Protein AF-A0A9D8EI63-F1 (afdb_monomer_lite)

Sequence (275 aa):
MKHIKKHLNKPLNRYFFNKKRYKIYILPAALVFILLFVYGCMEPSVINSVDNGSGSLNSGSTEGTSVSEIQSSDISFADMESGKDLRSGEGAASEETYGQETGSDASSGTNKGENNTNNAEASDSEGQQIEVVPMAPQIQLQVILGPEYAQDNQVCFYRVAAHVAGEPFPQIKFNRDDSNGAWGPNIAQVNLSEDQSFTLICEASNTQGIANSSLTVSWVENANPDQENQAEADARAQQEIFVDYGNPAGFFIDVNLTEQKVTVSYNDTVLKSIT

pLDDT: mean 71.93, std 23.08, range [31.91, 98.75]

Radius of gyration: 35.65 Å; chains: 1; bounding box: 79×90×99 Å

Structure (mmCIF, N/CA/C/O backbone):
data_AF-A0A9D8EI63-F1
#
_entry.id   AF-A0A9D8EI63-F1
#
loop_
_atom_site.group_PDB
_atom_site.id
_atom_site.type_symbol
_atom_site.label_atom_id
_atom_site.label_alt_id
_atom_site.label_comp_id
_atom_site.label_asym_id
_atom_site.label_entity_id
_atom_site.label_seq_id
_atom_site.pdbx_PDB_ins_code
_atom_site.Cartn_x
_atom_site.Cartn_y
_atom_site.Cartn_z
_atom_site.occupancy
_atom_site.B_iso_or_equiv
_atom_site.auth_seq_id
_atom_site.auth_comp_id
_atom_site.auth_asym_id
_atom_site.auth_atom_id
_atom_site.pdbx_PDB_model_num
ATOM 1 N N . MET A 1 1 ? 22.386 -33.449 -45.996 1.00 44.28 1 MET A N 1
ATOM 2 C CA . MET A 1 1 ? 22.887 -32.100 -46.339 1.00 44.28 1 MET A CA 1
ATOM 3 C C . MET A 1 1 ? 21.740 -31.111 -46.215 1.00 44.28 1 MET A C 1
ATOM 5 O O . MET A 1 1 ? 20.705 -31.313 -46.831 1.00 44.28 1 MET A O 1
ATOM 9 N N . LYS A 1 2 ? 21.901 -30.122 -45.331 1.00 51.28 2 LYS A N 1
ATOM 10 C CA . LYS A 1 2 ? 20.929 -29.066 -45.017 1.00 51.28 2 LYS A CA 1
ATOM 11 C C . LYS A 1 2 ? 20.953 -28.000 -46.116 1.00 51.28 2 LYS A C 1
ATOM 13 O O . LYS A 1 2 ? 22.027 -27.497 -46.418 1.00 51.28 2 LYS A O 1
ATOM 18 N N . HIS A 1 3 ? 19.793 -27.583 -46.614 1.00 49.41 3 HIS A N 1
ATOM 19 C CA . HIS A 1 3 ? 19.651 -26.287 -47.282 1.00 49.41 3 HIS A CA 1
ATOM 20 C C . HIS A 1 3 ? 18.398 -25.578 -46.768 1.00 49.41 3 HIS A C 1
ATOM 22 O O . HIS A 1 3 ? 17.295 -25.771 -47.263 1.00 49.41 3 HIS A O 1
ATOM 28 N N . ILE A 1 4 ? 18.600 -24.752 -45.741 1.00 55.34 4 ILE A N 1
ATOM 29 C CA . ILE A 1 4 ? 17.624 -23.778 -45.253 1.00 55.34 4 ILE A CA 1
ATOM 30 C C . ILE A 1 4 ? 17.861 -22.499 -46.060 1.00 55.34 4 ILE A C 1
ATOM 32 O O . ILE A 1 4 ? 18.879 -21.828 -45.878 1.00 55.34 4 ILE A O 1
ATOM 36 N N . LYS A 1 5 ? 16.946 -22.172 -46.979 1.00 57.19 5 LYS A N 1
ATOM 37 C CA . LYS A 1 5 ? 16.916 -20.867 -47.650 1.00 57.19 5 LYS A CA 1
ATOM 38 C C . LYS A 1 5 ? 16.249 -19.852 -46.722 1.00 57.19 5 LYS A C 1
ATOM 40 O O . LYS A 1 5 ? 15.043 -19.894 -46.512 1.00 57.19 5 LYS A O 1
ATOM 45 N N . LYS A 1 6 ? 17.056 -18.935 -46.189 1.00 63.44 6 LYS A N 1
ATOM 46 C CA . LYS A 1 6 ? 16.609 -17.670 -45.595 1.00 63.44 6 LYS A CA 1
ATOM 47 C C . LYS A 1 6 ? 16.265 -16.696 -46.730 1.00 63.44 6 LYS A C 1
ATOM 49 O O . LYS A 1 6 ? 17.142 -16.369 -47.522 1.00 63.44 6 LYS A O 1
ATOM 54 N N . HIS A 1 7 ? 15.029 -16.208 -46.783 1.00 52.06 7 HIS A N 1
ATOM 55 C CA . HIS A 1 7 ? 14.655 -14.986 -47.508 1.00 52.06 7 HIS A CA 1
ATOM 56 C C . HIS A 1 7 ? 13.872 -14.112 -46.523 1.00 52.06 7 HIS A C 1
ATOM 58 O O . HIS A 1 7 ? 12.801 -14.495 -46.075 1.00 52.06 7 HIS A O 1
ATOM 64 N N . LEU A 1 8 ? 14.559 -13.166 -45.884 1.00 49.34 8 LEU A N 1
ATOM 65 C CA . LEU A 1 8 ? 14.673 -11.743 -46.237 1.00 49.34 8 LEU A CA 1
ATOM 66 C C . LEU A 1 8 ? 13.407 -10.931 -45.920 1.00 49.34 8 LEU A C 1
ATOM 68 O O . LEU A 1 8 ? 12.413 -10.958 -46.640 1.00 49.34 8 LEU A O 1
ATOM 72 N N . ASN A 1 9 ? 13.546 -10.180 -44.824 1.00 40.19 9 ASN A N 1
ATOM 73 C CA . ASN A 1 9 ? 12.706 -9.103 -44.320 1.00 40.19 9 ASN A CA 1
ATOM 74 C C . ASN A 1 9 ? 12.176 -8.177 -45.422 1.00 40.19 9 ASN A C 1
ATOM 76 O O . ASN A 1 9 ? 12.952 -7.601 -46.187 1.00 40.19 9 ASN A O 1
ATOM 80 N N . LYS A 1 10 ? 10.861 -7.947 -45.416 1.00 47.78 10 LYS A N 1
ATOM 81 C CA . LYS A 1 10 ? 10.267 -6.733 -45.988 1.00 47.78 10 LYS A CA 1
ATOM 82 C C . LYS A 1 10 ? 10.284 -5.626 -44.921 1.00 47.78 10 LYS A C 1
ATOM 84 O O . LYS A 1 10 ? 10.067 -5.932 -43.749 1.00 47.78 10 LYS A O 1
ATOM 89 N N . PRO A 1 11 ? 10.548 -4.361 -45.290 1.00 45.94 11 PRO A N 1
ATOM 90 C CA . PRO A 1 11 ? 10.587 -3.255 -44.341 1.00 45.94 11 PRO A CA 1
ATOM 91 C C . PRO A 1 11 ? 9.185 -2.952 -43.798 1.00 45.94 11 PRO A C 1
ATOM 93 O O . PRO A 1 11 ? 8.226 -2.820 -44.558 1.00 45.94 11 PRO A O 1
ATOM 96 N N . LEU A 1 12 ? 9.094 -2.831 -42.473 1.00 41.25 12 LEU A N 1
ATOM 97 C CA . LEU A 1 12 ? 7.925 -2.330 -41.759 1.00 41.25 12 LEU A CA 1
ATOM 98 C C . LEU A 1 12 ? 7.580 -0.925 -42.259 1.00 41.25 12 LEU A C 1
ATOM 100 O O . LEU A 1 12 ? 8.388 0.004 -42.194 1.00 41.25 12 LEU A O 1
ATOM 104 N N . ASN A 1 13 ? 6.355 -0.797 -42.761 1.00 36.94 13 ASN A N 1
ATOM 105 C CA . ASN A 1 13 ? 5.737 0.474 -43.087 1.00 36.94 13 ASN A CA 1
ATOM 106 C C . ASN A 1 13 ? 5.655 1.319 -41.808 1.00 36.94 13 ASN A C 1
ATOM 108 O O . ASN A 1 13 ? 5.058 0.905 -40.814 1.00 36.94 13 ASN A O 1
ATOM 112 N N . ARG A 1 14 ? 6.272 2.503 -41.844 1.00 47.72 14 ARG A N 1
ATOM 113 C CA . ARG A 1 14 ? 6.170 3.523 -40.798 1.00 47.72 14 ARG A CA 1
ATOM 114 C C . ARG A 1 14 ? 4.717 3.980 -40.697 1.00 47.72 14 ARG A C 1
ATOM 116 O O . ARG A 1 14 ? 4.269 4.775 -41.521 1.00 47.72 14 ARG A O 1
ATOM 123 N N . TYR A 1 15 ? 4.006 3.545 -39.664 1.00 40.94 15 TYR A N 1
ATOM 124 C CA . TYR A 1 15 ? 2.809 4.252 -39.230 1.00 40.94 15 TYR A CA 1
ATOM 125 C C . TYR A 1 15 ? 3.236 5.424 -38.349 1.00 40.94 15 TYR A C 1
ATOM 127 O O . TYR A 1 15 ? 3.703 5.267 -37.225 1.00 40.94 15 TYR A O 1
ATOM 135 N N . PHE A 1 16 ? 3.119 6.619 -38.922 1.00 39.72 16 PHE A N 1
ATOM 136 C CA . PHE A 1 16 ? 3.169 7.883 -38.206 1.00 39.72 16 PHE A CA 1
ATOM 137 C C . PHE A 1 16 ? 2.099 7.874 -37.108 1.00 39.72 16 PHE A C 1
ATOM 139 O O . PHE A 1 16 ? 0.906 7.935 -37.405 1.00 39.72 16 PHE A O 1
ATOM 146 N N . PHE A 1 17 ? 2.517 7.848 -35.841 1.00 42.81 17 PHE A N 1
ATOM 147 C CA . PHE A 1 17 ? 1.640 8.214 -34.735 1.00 42.81 17 PHE A CA 1
ATOM 148 C C . PHE A 1 17 ? 1.207 9.666 -34.934 1.00 42.81 17 PHE A C 1
ATOM 150 O O . PHE A 1 17 ? 1.995 10.608 -34.809 1.00 42.81 17 PHE A O 1
ATOM 157 N N . ASN A 1 18 ? -0.063 9.845 -35.282 1.00 39.28 18 ASN A N 1
ATOM 158 C CA . ASN A 1 18 ? -0.673 11.149 -35.453 1.00 39.28 18 ASN A CA 1
ATOM 159 C C . ASN A 1 18 ? -0.907 11.758 -34.061 1.00 39.28 18 ASN A C 1
ATOM 161 O O . ASN A 1 18 ? -1.980 11.665 -33.474 1.00 39.28 18 ASN A O 1
ATOM 165 N N . LYS A 1 19 ? 0.150 12.362 -33.506 1.00 48.19 19 LYS A N 1
ATOM 166 C CA . LYS A 1 19 ? 0.178 13.068 -32.217 1.00 48.19 19 LYS A CA 1
ATOM 167 C C . LYS A 1 19 ? -0.485 14.448 -32.339 1.00 48.19 19 LYS A C 1
ATOM 169 O O . LYS A 1 19 ? 0.143 15.483 -32.132 1.00 48.19 19 LYS A O 1
ATOM 174 N N . LYS A 1 20 ? -1.755 14.475 -32.738 1.00 51.00 20 LYS A N 1
ATOM 175 C CA . LYS A 1 20 ? -2.647 15.646 -32.737 1.00 51.00 20 LYS A CA 1
ATOM 176 C C . LYS A 1 20 ? -4.030 15.050 -32.442 1.00 51.00 20 LYS A C 1
ATOM 178 O O . LYS A 1 20 ? -4.533 14.321 -33.280 1.00 51.00 20 LYS A O 1
ATOM 183 N N . ARG A 1 21 ? -4.662 15.220 -31.275 1.00 56.00 21 ARG A N 1
ATOM 184 C CA . ARG A 1 21 ? -5.354 16.453 -30.851 1.00 56.00 21 ARG A CA 1
ATOM 185 C C . ARG A 1 21 ? -5.822 16.391 -29.370 1.00 56.00 21 ARG A C 1
ATOM 187 O O . ARG A 1 21 ? -7.015 16.444 -29.110 1.00 56.00 21 ARG A O 1
ATOM 194 N N . TYR A 1 22 ? -4.922 16.351 -28.385 1.00 53.34 22 TYR A N 1
ATOM 195 C CA . TYR A 1 22 ? -5.313 16.459 -26.954 1.00 53.34 22 TYR A CA 1
ATOM 196 C C . TYR A 1 22 ? -5.187 17.884 -26.376 1.00 53.34 22 TYR A C 1
ATOM 198 O O . TYR A 1 22 ? -5.218 18.077 -25.168 1.00 53.34 22 TYR A O 1
ATOM 206 N N . LYS A 1 23 ? -5.004 18.911 -27.219 1.00 50.53 23 LYS A N 1
ATOM 207 C CA . LYS A 1 23 ? -4.624 20.271 -26.780 1.00 50.53 23 LYS A CA 1
ATOM 208 C C . LYS A 1 23 ? -5.773 21.285 -26.634 1.00 50.53 23 LYS A C 1
ATOM 210 O O . LYS A 1 23 ? -5.495 22.475 -26.664 1.00 50.53 23 LYS A O 1
ATOM 215 N N . ILE A 1 24 ? -7.038 20.876 -26.495 1.00 56.47 24 ILE A N 1
ATOM 216 C CA . ILE A 1 24 ? -8.156 21.853 -26.434 1.00 56.47 24 ILE A CA 1
ATOM 217 C C . ILE A 1 24 ? -9.013 21.793 -25.154 1.00 56.47 24 ILE A C 1
ATOM 219 O O . ILE A 1 24 ? -9.680 22.773 -24.852 1.00 56.47 24 ILE A O 1
ATOM 223 N N . TYR A 1 25 ? -8.922 20.752 -24.318 1.00 54.03 25 TYR A N 1
ATOM 224 C CA . TYR A 1 25 ? -9.779 20.648 -23.118 1.00 54.03 25 TYR A CA 1
ATOM 225 C C . TYR A 1 25 ? -9.081 20.885 -21.767 1.00 54.03 25 TYR A C 1
ATOM 227 O O . TYR A 1 25 ? -9.756 20.954 -20.747 1.00 54.03 25 TYR A O 1
ATOM 235 N N . ILE A 1 26 ? -7.757 21.078 -21.734 1.00 56.09 26 ILE A N 1
ATOM 236 C CA . ILE A 1 26 ? -7.013 21.274 -20.469 1.00 56.09 26 ILE A CA 1
ATOM 237 C C . ILE A 1 26 ? -7.058 22.737 -19.985 1.00 56.09 26 ILE A C 1
ATOM 239 O O . ILE A 1 26 ? -7.033 22.997 -18.785 1.00 56.09 26 ILE A O 1
ATOM 243 N N . LEU A 1 27 ? -7.192 23.704 -20.898 1.00 55.69 27 LEU A N 1
ATOM 244 C CA . LEU A 1 27 ? -7.207 25.131 -20.556 1.00 55.69 27 LEU A CA 1
ATOM 245 C C . LEU A 1 27 ? -8.445 25.598 -19.756 1.00 55.69 27 LEU A C 1
ATOM 247 O O . LEU A 1 27 ? -8.249 26.362 -18.813 1.00 55.69 27 LEU A O 1
ATOM 251 N N . PRO A 1 28 ? -9.692 25.153 -20.033 1.00 62.16 28 PRO A N 1
ATOM 252 C CA . PRO A 1 28 ? -10.834 25.570 -19.215 1.00 62.16 28 PRO A CA 1
ATOM 253 C C . PRO A 1 28 ? -10.853 24.907 -17.827 1.00 62.16 28 PRO A C 1
ATOM 255 O O . PRO A 1 28 ? -11.278 25.540 -16.867 1.00 62.16 28 PRO A O 1
ATOM 258 N N . ALA A 1 29 ? -10.348 23.674 -17.685 1.00 62.50 29 ALA A N 1
ATOM 259 C CA . ALA A 1 29 ? -10.336 22.966 -16.400 1.00 62.50 29 ALA A CA 1
ATOM 260 C C . ALA A 1 29 ? -9.341 23.579 -15.397 1.00 62.50 29 ALA A C 1
ATOM 262 O O . ALA A 1 29 ? -9.665 23.736 -14.221 1.00 62.50 29 ALA A O 1
ATOM 263 N N . ALA A 1 30 ? -8.162 24.002 -15.867 1.00 71.44 30 ALA A N 1
ATOM 264 C CA . ALA A 1 30 ? -7.184 24.689 -15.023 1.00 71.44 30 ALA A CA 1
ATOM 265 C C . ALA A 1 30 ? -7.686 26.066 -14.542 1.00 71.44 30 ALA A C 1
ATOM 267 O O . ALA A 1 30 ? -7.403 26.468 -13.416 1.00 71.44 30 ALA A O 1
ATOM 268 N N . LEU A 1 31 ? -8.479 26.771 -15.358 1.00 72.19 31 LEU A N 1
ATOM 269 C CA . LEU A 1 31 ? -8.996 28.103 -15.021 1.00 72.19 31 LEU A CA 1
ATOM 270 C C . LEU A 1 31 ? -10.103 28.046 -13.950 1.00 72.19 31 LEU A C 1
ATOM 272 O O . LEU A 1 31 ? -10.154 28.909 -13.076 1.00 72.19 31 LEU A O 1
ATOM 276 N N . VAL A 1 32 ? -10.926 26.989 -13.946 1.00 74.56 32 VAL A N 1
ATOM 277 C CA . VAL A 1 32 ? -11.915 26.736 -12.878 1.00 74.56 32 VAL A CA 1
ATOM 278 C C . VAL A 1 32 ? -11.232 26.390 -11.549 1.00 74.56 32 VAL A C 1
ATOM 280 O O . VAL A 1 32 ? -11.664 26.860 -10.498 1.00 74.56 32 VAL A O 1
ATOM 283 N N . PHE A 1 33 ? -10.132 25.629 -11.583 1.00 72.19 33 PHE A N 1
ATOM 284 C CA . PHE A 1 33 ? -9.391 25.259 -10.371 1.00 72.19 33 PHE A CA 1
ATOM 285 C C . PHE A 1 33 ? -8.701 26.465 -9.708 1.00 72.19 33 PHE A C 1
ATOM 287 O O . PHE A 1 33 ? -8.699 26.580 -8.484 1.00 72.19 33 PHE A O 1
ATOM 294 N N . ILE A 1 34 ? -8.181 27.404 -10.508 1.00 75.88 34 ILE A N 1
ATOM 295 C CA . ILE A 1 34 ? -7.582 28.650 -10.002 1.00 75.88 34 ILE A CA 1
ATOM 296 C C . ILE A 1 34 ? -8.652 29.562 -9.381 1.00 75.88 34 ILE A C 1
ATOM 298 O O . ILE A 1 34 ? -8.417 30.137 -8.320 1.00 75.88 34 ILE A O 1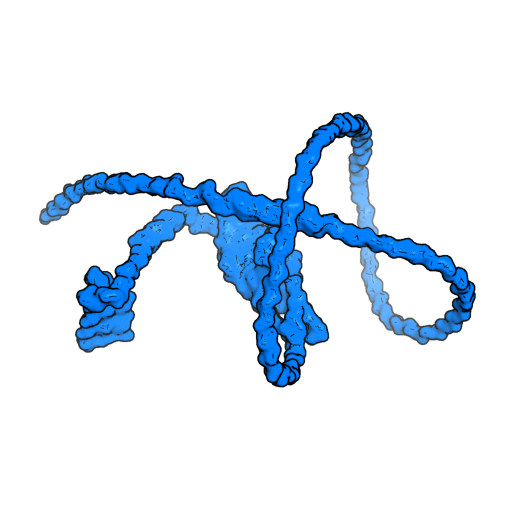
ATOM 302 N N . LEU A 1 35 ? -9.846 29.658 -9.978 1.00 72.12 35 LEU A N 1
ATOM 303 C CA . LEU A 1 35 ? -10.941 30.451 -9.403 1.00 72.12 35 LEU A CA 1
ATOM 304 C C . LEU A 1 35 ? -11.418 29.893 -8.052 1.00 72.12 35 LEU A C 1
ATOM 306 O O . LEU A 1 35 ? -11.677 30.673 -7.139 1.00 72.12 35 LEU A O 1
ATOM 310 N N . LEU A 1 36 ? -11.467 28.569 -7.875 1.00 67.62 36 LEU A N 1
ATOM 311 C CA . LEU A 1 36 ? -11.833 27.966 -6.585 1.00 67.62 36 LEU A CA 1
ATOM 312 C C . LEU A 1 36 ? -10.803 28.247 -5.479 1.00 67.62 36 LEU A C 1
ATOM 314 O O . LEU A 1 36 ? -11.192 28.484 -4.337 1.00 67.62 36 LEU A O 1
ATOM 318 N N . PHE A 1 37 ? -9.511 28.294 -5.812 1.00 69.31 37 PHE A N 1
ATOM 319 C CA . PHE A 1 37 ? -8.465 28.620 -4.837 1.00 69.31 37 PHE A CA 1
ATOM 320 C C . PHE A 1 37 ? -8.470 30.094 -4.413 1.00 69.31 37 PHE A C 1
ATOM 322 O O . PHE A 1 37 ? -8.210 30.391 -3.251 1.00 69.31 37 PHE A O 1
ATOM 329 N N . VAL A 1 38 ? -8.806 31.024 -5.314 1.00 71.00 38 VAL A N 1
ATOM 330 C CA . VAL A 1 38 ? -8.831 32.461 -4.980 1.00 71.00 38 VAL A CA 1
ATOM 331 C C . VAL A 1 38 ? -10.051 32.831 -4.126 1.00 71.00 38 VAL A C 1
ATOM 333 O O . VAL A 1 38 ? -9.942 33.677 -3.243 1.00 71.00 38 VAL A O 1
ATOM 336 N N . TYR A 1 39 ? -11.202 32.181 -4.331 1.00 62.75 39 TYR A N 1
ATOM 337 C CA . TYR A 1 39 ? -12.412 32.466 -3.545 1.00 62.75 39 TYR A CA 1
ATOM 338 C C . TYR A 1 39 ? -12.488 31.714 -2.203 1.00 62.75 39 TYR A C 1
ATOM 340 O O . TYR A 1 39 ? -13.232 32.138 -1.321 1.00 62.75 39 TYR A O 1
ATOM 348 N N . GLY A 1 40 ? -11.716 30.639 -2.011 1.00 59.00 40 GLY A N 1
ATOM 349 C CA . GLY A 1 40 ? -11.742 29.829 -0.785 1.00 59.00 40 GLY A CA 1
ATOM 350 C C . GLY A 1 40 ? -10.987 30.405 0.423 1.00 59.00 40 GLY A C 1
ATOM 351 O O . GLY A 1 40 ? -11.142 29.882 1.521 1.00 59.00 40 GLY A O 1
ATOM 352 N N . CYS A 1 41 ? -10.189 31.467 0.254 1.00 55.56 41 CYS A N 1
ATOM 353 C CA . CYS A 1 41 ? -9.335 32.023 1.319 1.00 55.56 41 CYS A CA 1
ATOM 354 C C . CYS A 1 41 ? -9.892 33.274 2.024 1.00 55.56 41 CYS A C 1
ATOM 356 O O . CYS A 1 41 ? -9.167 33.896 2.798 1.00 55.56 41 CYS A O 1
ATOM 358 N N . MET A 1 42 ? -11.148 33.673 1.800 1.00 51.16 42 MET A N 1
ATOM 359 C CA . MET A 1 42 ? -11.749 34.726 2.628 1.00 51.16 42 MET A CA 1
ATOM 360 C C . MET A 1 42 ? -12.256 34.137 3.946 1.00 51.16 42 MET A C 1
ATOM 362 O O . MET A 1 42 ? -13.380 33.649 4.038 1.00 51.16 42 MET A O 1
ATOM 366 N N . GLU A 1 43 ? -11.401 34.188 4.969 1.00 62.12 43 GLU A N 1
ATOM 367 C CA . GLU A 1 43 ? -11.795 33.965 6.359 1.00 62.12 43 GLU A CA 1
ATOM 368 C C . GLU A 1 43 ? -12.892 34.974 6.753 1.00 62.12 43 GLU A C 1
ATOM 370 O O . GLU A 1 43 ? -12.720 36.182 6.554 1.00 62.12 43 GLU A O 1
ATOM 375 N N . PRO A 1 44 ? -14.033 34.526 7.309 1.00 54.41 44 PRO A N 1
ATOM 376 C CA . PRO A 1 44 ? -15.030 35.437 7.847 1.00 54.41 44 PRO A CA 1
ATOM 377 C C . PRO A 1 44 ? -14.446 36.140 9.076 1.00 54.41 44 PRO A C 1
ATOM 379 O O . PRO A 1 44 ? -14.143 35.513 10.091 1.00 54.41 44 PRO A O 1
ATOM 382 N N . SER A 1 45 ? -14.294 37.459 8.989 1.00 52.19 45 SER A N 1
ATOM 383 C CA . SER A 1 45 ? -13.883 38.298 10.108 1.00 52.19 45 SER A CA 1
ATOM 384 C C . SER A 1 45 ? -14.926 38.226 11.226 1.00 52.19 45 SER A C 1
ATOM 386 O O . SER A 1 45 ? -16.021 38.784 11.143 1.00 52.19 45 SER A O 1
ATOM 388 N N . VAL A 1 46 ? -14.578 37.508 12.293 1.00 55.69 46 VAL A N 1
ATOM 389 C CA . VAL A 1 46 ? -15.356 37.450 13.531 1.00 55.69 46 VAL A CA 1
ATOM 390 C C . VAL A 1 46 ? -15.241 38.806 14.223 1.00 55.69 46 VAL A C 1
ATOM 392 O O . VAL A 1 46 ? -14.187 39.184 14.735 1.00 55.69 46 VAL A O 1
ATOM 395 N N . IL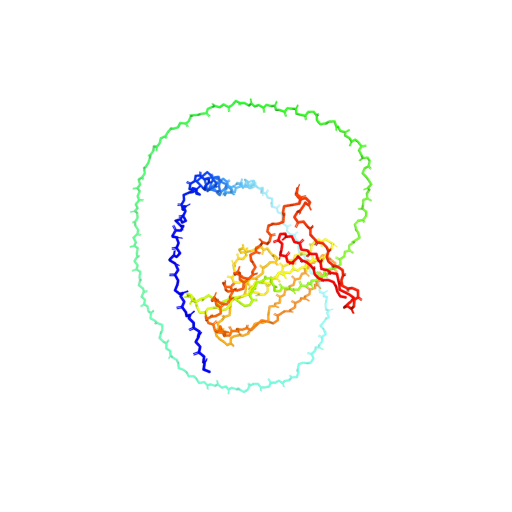E A 1 47 ? -16.340 39.557 14.229 1.00 47.38 47 ILE A N 1
ATOM 396 C CA . ILE A 1 47 ? -16.481 40.779 15.018 1.00 47.38 47 ILE A CA 1
ATOM 397 C C . ILE A 1 47 ? -16.633 40.349 16.482 1.00 47.38 47 ILE A C 1
ATOM 399 O O . ILE A 1 47 ? -17.726 40.008 16.930 1.00 47.38 47 ILE A O 1
ATOM 403 N N . ASN A 1 48 ? -15.529 40.348 17.230 1.00 47.97 48 ASN A N 1
ATOM 404 C CA . ASN A 1 48 ? -15.565 40.194 18.680 1.00 47.97 48 ASN A CA 1
ATOM 405 C C . ASN A 1 48 ? -16.130 41.473 19.306 1.00 47.97 48 ASN A C 1
ATOM 407 O O . ASN A 1 48 ? -15.446 42.490 19.431 1.00 47.97 48 ASN A O 1
ATOM 411 N N . SER A 1 49 ? -17.404 41.405 19.690 1.00 55.50 49 SER A N 1
ATOM 412 C CA . SER A 1 49 ? -18.028 42.361 20.597 1.00 55.50 49 SER A CA 1
ATOM 413 C C . SER A 1 49 ? -17.341 42.268 21.958 1.00 55.50 49 SER A C 1
ATOM 415 O O . SER A 1 49 ? -17.434 41.255 22.646 1.00 55.50 49 SER A O 1
ATOM 417 N N . VAL A 1 50 ? -16.641 43.338 22.325 1.00 52.78 50 VAL A N 1
ATOM 418 C CA . VAL A 1 50 ? -16.125 43.583 23.672 1.00 52.78 50 VAL A CA 1
ATOM 419 C C . VAL A 1 50 ? -17.315 43.664 24.621 1.00 52.78 50 VAL A C 1
ATOM 421 O O . VAL A 1 50 ? -18.092 44.613 24.534 1.00 52.78 50 VAL A O 1
ATOM 424 N N . ASP A 1 51 ? -17.449 42.690 25.519 1.00 51.62 51 ASP A N 1
ATOM 425 C CA . ASP A 1 51 ? -18.315 42.825 26.685 1.00 51.62 51 ASP A CA 1
ATOM 426 C C . ASP A 1 51 ? -17.460 42.934 27.952 1.00 51.62 51 ASP A C 1
ATOM 428 O O . ASP A 1 51 ? -16.638 42.072 28.274 1.00 51.62 51 ASP A O 1
ATOM 432 N N . ASN A 1 52 ? -17.622 44.074 28.617 1.00 54.12 52 ASN A N 1
ATOM 433 C CA . ASN A 1 52 ? -16.994 44.438 29.876 1.00 54.12 52 ASN A CA 1
ATOM 434 C C . ASN A 1 52 ? -17.790 43.789 31.012 1.00 54.12 52 ASN A C 1
ATOM 436 O O . ASN A 1 52 ? -18.908 44.212 31.293 1.00 54.12 52 ASN A O 1
ATOM 440 N N . GLY A 1 53 ? -17.198 42.834 31.726 1.00 47.00 53 GLY A N 1
ATOM 441 C CA . GLY A 1 53 ? -17.837 42.207 32.884 1.00 47.00 53 GLY A CA 1
ATOM 442 C C . GLY A 1 53 ? -16.849 41.928 34.004 1.00 47.00 53 GLY A C 1
ATOM 443 O O . GLY A 1 53 ? -16.188 40.896 34.021 1.00 47.00 53 GLY A O 1
ATOM 444 N N . SER A 1 54 ? -16.749 42.868 34.938 1.00 52.72 54 SER A N 1
ATOM 445 C CA . SER A 1 54 ? -16.037 42.750 36.206 1.00 52.72 54 SER A CA 1
ATOM 446 C C . SER A 1 54 ? -16.751 41.806 37.187 1.00 52.72 54 SER A C 1
ATOM 448 O O . SER A 1 54 ? -17.973 41.805 37.298 1.00 52.72 54 SER A O 1
ATOM 450 N N . GLY A 1 55 ? -15.971 41.053 37.967 1.00 41.03 55 GLY A N 1
ATOM 451 C CA . GLY A 1 55 ? -16.439 40.278 39.126 1.00 41.03 55 GLY A CA 1
ATOM 452 C C . GLY A 1 55 ? -15.426 39.185 39.481 1.00 41.03 55 GLY A C 1
ATOM 453 O O . GLY A 1 55 ? -15.369 38.166 38.814 1.00 41.03 55 GLY A O 1
ATOM 454 N N . SER A 1 56 ? -14.421 39.444 40.320 1.00 40.03 56 SER A N 1
ATOM 455 C CA . SER A 1 56 ? -14.466 39.464 41.794 1.00 40.03 56 SER A CA 1
ATOM 456 C C . SER A 1 56 ? -14.645 38.079 42.441 1.00 40.03 56 SER A C 1
ATOM 458 O O . SER A 1 56 ? -15.733 37.522 42.416 1.00 40.03 56 SER A O 1
ATOM 460 N N . LEU A 1 57 ? -13.559 37.642 43.101 1.00 44.62 57 LEU A N 1
ATOM 461 C CA . LEU A 1 57 ? -13.458 36.829 44.327 1.00 44.62 57 LEU A CA 1
ATOM 462 C C . LEU A 1 57 ? -14.201 35.478 44.386 1.00 44.62 57 LEU A C 1
ATOM 464 O O . LEU A 1 57 ? -15.413 35.454 44.541 1.00 44.62 57 LEU A O 1
ATOM 468 N N . ASN A 1 58 ? -13.454 34.373 44.540 1.00 40.69 58 ASN A N 1
ATOM 469 C CA . ASN A 1 58 ? -13.422 33.704 45.849 1.00 40.69 58 ASN A CA 1
ATOM 470 C C . ASN A 1 58 ? -12.250 32.726 46.016 1.00 40.69 58 ASN A C 1
ATOM 472 O O . ASN A 1 58 ? -11.872 32.001 45.098 1.00 40.69 58 ASN A O 1
ATOM 476 N N . SER A 1 59 ? -11.713 32.719 47.233 1.00 49.19 59 SER A N 1
ATOM 477 C CA . SER A 1 59 ? -10.776 31.741 47.769 1.00 49.19 59 SER A CA 1
ATOM 478 C C . SER A 1 59 ? -11.506 30.449 48.149 1.00 49.19 59 SER A C 1
ATOM 480 O O . SER A 1 59 ? -12.679 30.462 48.517 1.00 49.19 59 SER A O 1
ATOM 482 N N . GLY A 1 60 ? -10.801 29.320 48.093 1.00 39.09 60 GLY A N 1
ATOM 483 C CA . GLY A 1 60 ? -11.358 28.029 48.484 1.00 39.09 60 GLY A CA 1
ATOM 484 C C . GLY A 1 60 ? -10.289 26.952 48.552 1.00 39.09 60 GLY A C 1
ATOM 485 O O . GLY A 1 60 ? -10.103 26.197 47.609 1.00 39.09 60 GLY A O 1
ATOM 486 N N . SER A 1 61 ? -9.577 26.928 49.677 1.00 45.12 61 SER A N 1
ATOM 487 C CA . SER A 1 61 ? -8.730 25.826 50.134 1.00 45.12 61 SER A CA 1
ATOM 488 C C . SER A 1 61 ? -9.518 24.514 50.195 1.00 45.12 61 SER A C 1
ATOM 490 O O . SER A 1 61 ? -10.645 24.498 50.694 1.00 45.12 61 SER A O 1
ATOM 492 N N . THR A 1 62 ? -8.919 23.404 49.765 1.00 41.94 62 THR A N 1
ATOM 493 C CA . THR A 1 62 ? -9.137 22.108 50.422 1.00 41.94 62 THR A CA 1
ATOM 494 C C . THR A 1 62 ? -7.972 21.165 50.141 1.00 41.94 62 THR A C 1
ATOM 496 O O . THR A 1 62 ? -7.689 20.795 49.005 1.00 41.94 62 THR A O 1
ATOM 499 N N . GLU A 1 63 ? -7.280 20.824 51.222 1.00 48.62 63 GLU A N 1
ATOM 500 C CA . GLU A 1 63 ? -6.284 19.765 51.335 1.00 48.62 63 GLU A CA 1
ATOM 501 C C . GLU A 1 63 ? -6.919 18.389 51.072 1.00 48.62 63 GLU A C 1
ATOM 503 O O . GLU A 1 63 ? -8.089 18.164 51.384 1.00 48.62 63 GLU A O 1
ATOM 508 N N . GLY A 1 64 ? -6.137 17.448 50.534 1.00 41.00 64 GLY A N 1
ATOM 509 C CA . GLY A 1 64 ? -6.634 16.109 50.215 1.00 41.00 64 GLY A CA 1
ATOM 510 C C . GLY A 1 64 ? -5.567 15.121 49.746 1.00 41.00 64 GLY A C 1
ATOM 511 O O . GLY A 1 64 ? -5.650 14.591 48.648 1.00 41.00 64 GLY A O 1
ATOM 512 N N . THR A 1 65 ? -4.558 14.913 50.587 1.00 44.81 65 THR A N 1
ATOM 513 C CA . THR A 1 65 ? -3.662 13.750 50.721 1.00 44.81 65 THR A CA 1
ATOM 514 C C . THR A 1 65 ? -4.071 12.445 50.009 1.00 44.81 65 THR A C 1
ATOM 516 O O . THR A 1 65 ? -5.105 11.861 50.317 1.00 44.81 65 THR A O 1
ATOM 519 N N . SER A 1 66 ? -3.176 11.880 49.189 1.00 42.62 66 SER A N 1
ATOM 520 C CA . SER A 1 66 ? -2.559 10.553 49.427 1.00 42.62 66 SER A CA 1
ATOM 521 C C . SER A 1 66 ? -1.554 10.209 48.320 1.00 42.62 66 SER A C 1
ATOM 523 O O . SER A 1 66 ? -1.896 9.873 47.192 1.00 42.62 66 SER A O 1
ATOM 525 N N . VAL A 1 67 ? -0.276 10.322 48.680 1.00 44.84 67 VAL A N 1
ATOM 526 C CA . VAL A 1 67 ? 0.880 9.876 47.900 1.00 44.84 67 VAL A CA 1
ATOM 527 C C . VAL A 1 67 ? 1.052 8.379 48.152 1.00 44.84 67 VAL A C 1
ATOM 529 O O . VAL A 1 67 ? 1.139 7.967 49.307 1.00 44.84 67 VAL A O 1
ATOM 532 N N . SER A 1 68 ? 1.097 7.574 47.089 1.00 56.06 68 SER A N 1
ATOM 533 C CA . SER A 1 68 ? 1.614 6.206 47.158 1.00 56.06 68 SER A CA 1
ATOM 534 C C . SER A 1 68 ? 3.034 6.185 46.603 1.00 56.06 68 SER A C 1
ATOM 536 O O . SER A 1 68 ? 3.331 6.681 45.519 1.00 56.06 68 SER A O 1
ATOM 538 N N . GLU A 1 69 ? 3.908 5.676 47.454 1.00 50.00 69 GLU A N 1
ATOM 539 C CA . GLU A 1 69 ? 5.353 5.589 47.360 1.00 50.00 69 GLU A CA 1
ATOM 540 C C . GLU A 1 69 ? 5.733 4.414 46.450 1.00 50.00 69 GLU A C 1
ATOM 542 O O . GLU A 1 69 ? 5.457 3.260 46.773 1.00 50.00 69 GLU A O 1
ATOM 547 N N . ILE A 1 70 ? 6.346 4.695 45.296 1.00 51.28 70 ILE A N 1
ATOM 548 C CA . ILE A 1 70 ? 7.007 3.669 44.482 1.00 51.28 70 ILE A CA 1
ATOM 549 C C . ILE A 1 70 ? 8.509 3.857 44.656 1.00 51.28 70 ILE A C 1
ATOM 551 O O . ILE A 1 70 ? 9.089 4.854 44.228 1.00 51.28 70 ILE A O 1
ATOM 555 N N . GLN A 1 71 ? 9.105 2.878 45.332 1.00 54.66 71 GLN A N 1
ATOM 556 C CA . GLN A 1 71 ? 10.536 2.731 45.553 1.00 54.66 71 GLN A CA 1
ATOM 557 C C . GLN A 1 71 ? 11.283 2.696 44.215 1.00 54.66 71 GLN A C 1
ATOM 559 O O . GLN A 1 71 ? 11.166 1.747 43.442 1.00 54.66 71 GLN A O 1
ATOM 564 N N . SER A 1 72 ? 12.066 3.743 43.968 1.00 50.31 72 SER A N 1
ATOM 565 C CA . SER A 1 72 ? 13.048 3.814 42.892 1.00 50.31 72 SER A CA 1
ATOM 566 C C . SER A 1 72 ? 14.366 3.251 43.411 1.00 50.31 72 SER A C 1
ATOM 568 O O . SER A 1 72 ? 14.959 3.812 44.328 1.00 50.31 72 SER A O 1
ATOM 570 N N . SER A 1 73 ? 14.812 2.131 42.848 1.00 60.62 73 SER A N 1
ATOM 571 C CA . SER A 1 73 ? 16.138 1.572 43.103 1.00 60.62 73 SER A CA 1
ATOM 572 C C . SER A 1 73 ? 17.197 2.316 42.294 1.00 60.62 73 SER A C 1
ATOM 574 O O . SER A 1 73 ? 17.067 2.475 41.079 1.00 60.62 73 SER A O 1
ATOM 576 N N . ASP A 1 74 ? 18.237 2.731 43.004 1.00 53.09 74 ASP A N 1
ATOM 577 C CA . ASP A 1 74 ? 19.405 3.471 42.549 1.00 53.09 74 ASP A CA 1
ATOM 578 C C . ASP A 1 74 ? 20.108 2.837 41.339 1.00 53.09 74 ASP A C 1
ATOM 580 O O . ASP A 1 74 ? 20.577 1.699 41.389 1.00 53.09 74 ASP A O 1
ATOM 584 N N . ILE A 1 75 ? 20.256 3.617 40.267 1.00 52.62 75 ILE A N 1
ATOM 585 C CA . ILE A 1 75 ? 21.222 3.357 39.197 1.00 52.62 75 ILE A CA 1
ATOM 586 C C . ILE A 1 75 ? 22.160 4.561 39.166 1.00 52.62 75 ILE A C 1
ATOM 588 O O . ILE A 1 75 ? 21.831 5.623 38.642 1.00 52.62 75 ILE A O 1
ATOM 592 N N . SER A 1 76 ? 23.330 4.399 39.777 1.00 61.34 76 SER A N 1
ATOM 593 C CA . SER A 1 76 ? 24.422 5.367 39.736 1.00 61.34 76 SER A CA 1
ATOM 594 C C . SER A 1 76 ? 25.038 5.397 38.335 1.00 61.34 76 SER A C 1
ATOM 596 O O . SER A 1 76 ? 25.716 4.447 37.936 1.00 61.34 76 SER A O 1
ATOM 598 N N . PHE A 1 77 ? 24.814 6.482 37.595 1.00 56.03 77 PHE A N 1
ATOM 599 C CA . PHE A 1 77 ? 25.511 6.769 36.345 1.00 56.03 77 PHE A CA 1
ATOM 600 C C . PHE A 1 77 ? 26.734 7.632 36.661 1.00 56.03 77 PHE A C 1
ATOM 602 O O . PHE A 1 77 ? 26.605 8.745 37.168 1.00 56.03 77 PHE A O 1
ATOM 609 N N . ALA A 1 78 ? 27.915 7.060 36.443 1.00 59.44 78 ALA A N 1
ATOM 610 C CA . ALA A 1 78 ? 29.193 7.694 36.713 1.00 59.44 78 ALA A CA 1
ATOM 611 C C . ALA A 1 78 ? 29.484 8.818 35.709 1.00 59.44 78 ALA A C 1
ATOM 613 O O . ALA A 1 78 ? 29.219 8.687 34.513 1.00 59.44 78 ALA A O 1
ATOM 614 N N . ASP A 1 79 ? 30.066 9.888 36.246 1.00 56.06 79 ASP A N 1
ATOM 615 C CA . ASP A 1 79 ? 30.677 11.010 35.546 1.00 56.06 79 ASP A CA 1
ATOM 616 C C . ASP A 1 79 ? 31.516 10.580 34.340 1.00 56.06 79 ASP A C 1
ATOM 618 O O . ASP A 1 79 ? 32.421 9.748 34.444 1.00 56.06 79 ASP A O 1
ATOM 622 N N . MET A 1 80 ? 31.281 11.244 33.210 1.00 57.75 80 MET A N 1
ATOM 623 C CA . MET A 1 80 ? 32.240 11.300 32.118 1.00 57.75 80 MET A CA 1
ATOM 624 C C . MET A 1 80 ? 32.324 12.743 31.618 1.00 57.75 80 MET A C 1
ATOM 626 O O . MET A 1 80 ? 31.597 13.176 30.726 1.00 57.75 80 MET A O 1
ATOM 630 N N . GLU A 1 81 ? 33.227 13.496 32.249 1.00 64.25 81 GLU A N 1
ATOM 631 C CA . GLU A 1 81 ? 33.835 14.687 31.664 1.00 64.25 81 GLU A CA 1
ATOM 632 C C . GLU A 1 81 ? 34.466 14.330 30.311 1.00 64.25 81 GLU A C 1
ATOM 634 O O . GLU A 1 81 ? 35.148 13.312 30.194 1.00 64.25 81 GLU A O 1
ATOM 639 N N . SER A 1 82 ? 34.313 15.200 29.308 1.00 54.12 82 SER A N 1
ATOM 640 C CA . SER A 1 82 ? 35.450 15.829 28.613 1.00 54.12 82 SER A CA 1
ATOM 641 C C . SER A 1 82 ? 35.016 16.466 27.287 1.00 54.12 82 SER A C 1
ATOM 643 O O . SER A 1 82 ? 34.782 15.784 26.295 1.00 54.12 82 SER A O 1
ATOM 645 N N . GLY A 1 83 ? 35.023 17.802 27.262 1.00 48.91 83 GLY A N 1
ATOM 646 C CA . GLY A 1 83 ? 35.916 18.504 26.341 1.00 48.91 83 GLY A CA 1
ATOM 647 C C . GLY A 1 83 ? 35.383 19.022 24.997 1.00 48.91 83 GLY A C 1
ATOM 648 O O . GLY A 1 83 ? 35.149 18.262 24.066 1.00 48.91 83 GLY A O 1
ATOM 649 N N . LYS A 1 84 ? 35.508 20.354 24.881 1.00 48.91 84 LYS A N 1
ATOM 650 C CA . LYS A 1 84 ? 35.968 21.149 23.720 1.00 48.91 84 LYS A CA 1
ATOM 651 C C . LYS A 1 84 ? 34.951 21.688 22.706 1.00 48.91 84 LYS A C 1
ATOM 653 O O . LYS A 1 84 ? 34.582 21.039 21.736 1.00 48.91 84 LYS A O 1
ATOM 658 N N . ASP A 1 85 ? 34.650 22.972 22.920 1.00 53.00 85 ASP A N 1
ATOM 659 C CA . ASP A 1 85 ? 34.875 24.104 22.007 1.00 53.00 85 ASP A CA 1
ATOM 660 C C . ASP A 1 85 ? 34.723 23.857 20.503 1.00 53.00 85 ASP A C 1
ATOM 662 O O . ASP A 1 85 ? 35.586 23.224 19.902 1.00 53.00 85 ASP A O 1
ATOM 666 N N . LEU A 1 86 ? 33.752 24.538 19.874 1.00 48.53 86 LEU A N 1
ATOM 667 C CA . LEU A 1 86 ? 33.906 25.129 18.535 1.00 48.53 86 LEU A CA 1
ATOM 668 C C . LEU A 1 86 ? 32.799 26.164 18.225 1.00 48.53 86 LEU A C 1
ATOM 670 O O . LEU A 1 86 ? 31.716 25.847 17.754 1.00 48.53 86 LEU A O 1
ATOM 674 N N . ARG A 1 87 ? 33.147 27.436 18.470 1.00 56.38 87 ARG A N 1
ATOM 675 C CA . ARG A 1 87 ? 33.078 28.562 17.515 1.00 56.38 87 ARG A CA 1
ATOM 676 C C . ARG A 1 87 ? 31.730 28.833 16.809 1.00 56.38 87 ARG A C 1
ATOM 678 O O . ARG A 1 87 ? 31.528 28.441 15.666 1.00 56.38 87 ARG A O 1
ATOM 685 N N . SER A 1 88 ? 30.892 29.655 17.446 1.00 47.78 88 SER A N 1
ATOM 686 C CA . SER A 1 88 ? 29.806 30.408 16.796 1.00 47.78 88 SER A CA 1
ATOM 687 C C . SER A 1 88 ? 30.377 31.638 16.082 1.00 47.78 88 SER A C 1
ATOM 689 O O . SER A 1 88 ? 31.018 32.475 16.717 1.00 47.78 88 SER A O 1
ATOM 691 N N . GLY A 1 89 ? 30.177 31.725 14.766 1.00 52.81 89 GLY A N 1
ATOM 692 C CA . GLY A 1 89 ? 30.527 32.881 13.944 1.00 52.81 89 GLY A CA 1
ATOM 693 C C . GLY A 1 89 ? 29.327 33.802 13.739 1.00 52.81 89 GLY A C 1
ATOM 694 O O . GLY A 1 89 ? 28.267 33.355 13.312 1.00 52.81 89 GLY A O 1
ATOM 695 N N . GLU A 1 90 ? 29.527 35.083 14.040 1.00 54.06 90 GLU A N 1
ATOM 696 C CA . GLU A 1 90 ? 28.680 36.209 13.647 1.00 54.06 90 GLU A CA 1
ATOM 697 C C . GLU A 1 90 ? 28.764 36.479 12.134 1.00 54.06 90 GLU A C 1
ATOM 699 O O . GLU A 1 90 ? 29.837 36.415 11.533 1.00 54.06 90 GLU A O 1
ATOM 704 N N . GLY A 1 91 ? 27.635 36.862 11.538 1.00 45.25 91 GLY A N 1
ATOM 705 C CA . GLY A 1 91 ? 27.534 37.456 10.202 1.00 45.25 91 GLY A CA 1
ATOM 706 C C . GLY A 1 91 ? 26.063 37.771 9.926 1.00 45.25 91 GLY A C 1
ATOM 707 O O . GLY A 1 91 ? 25.275 36.857 9.732 1.00 45.25 91 GLY A O 1
ATOM 708 N N . ALA A 1 92 ? 25.593 38.984 10.209 1.00 48.81 92 ALA A N 1
ATOM 709 C CA . ALA A 1 92 ? 25.688 40.207 9.402 1.00 48.81 92 ALA A CA 1
ATOM 710 C C . ALA A 1 92 ? 24.388 40.443 8.613 1.00 48.81 92 ALA A C 1
ATOM 712 O O . ALA A 1 92 ? 23.916 39.599 7.859 1.00 48.81 92 ALA A O 1
ATOM 713 N N . ALA A 1 93 ? 23.816 41.615 8.869 1.00 49.91 93 ALA A N 1
ATOM 714 C CA . ALA A 1 93 ? 22.573 42.138 8.336 1.00 49.91 93 ALA A CA 1
ATOM 715 C C . ALA A 1 93 ? 22.705 42.637 6.889 1.00 49.91 93 ALA A C 1
ATOM 717 O O . ALA A 1 93 ? 23.777 43.093 6.496 1.00 49.91 93 ALA A O 1
ATOM 718 N N . SER A 1 94 ? 21.581 42.684 6.168 1.00 48.69 94 SER A N 1
ATOM 719 C CA . SER A 1 94 ? 21.301 43.746 5.190 1.00 48.69 94 SER A CA 1
ATOM 720 C C . SER A 1 94 ? 19.811 43.794 4.821 1.00 48.69 94 SER A C 1
ATOM 722 O O . SER A 1 94 ? 19.264 42.823 4.299 1.00 48.69 94 SER A O 1
ATOM 724 N N . GLU A 1 95 ? 19.194 44.941 5.112 1.00 48.56 95 GLU A N 1
ATOM 725 C CA . GLU A 1 95 ? 17.933 45.470 4.572 1.00 48.56 95 GLU A CA 1
ATOM 726 C C . GLU A 1 95 ? 18.016 45.733 3.059 1.00 48.56 95 GLU A C 1
ATOM 728 O O . GLU A 1 95 ? 19.045 46.237 2.631 1.00 48.56 95 GLU A O 1
ATOM 733 N N . GLU A 1 96 ? 16.914 45.537 2.317 1.00 40.06 96 GLU A N 1
ATOM 734 C CA . GLU A 1 96 ? 16.398 46.392 1.214 1.00 40.06 96 GLU A CA 1
ATOM 735 C C . GLU A 1 96 ? 14.879 46.087 1.098 1.00 40.06 96 GLU A C 1
ATOM 737 O O . GLU A 1 96 ? 14.499 44.920 1.088 1.00 40.06 96 GLU A O 1
ATOM 742 N N . THR A 1 97 ? 13.906 46.993 1.271 1.00 43.22 97 THR A N 1
ATOM 743 C CA . THR A 1 97 ? 13.543 48.289 0.643 1.00 43.22 97 THR A CA 1
ATOM 744 C C . THR A 1 97 ? 12.725 48.170 -0.660 1.00 43.22 97 THR A C 1
ATOM 746 O O . THR A 1 97 ? 13.242 47.825 -1.710 1.00 43.22 97 THR A O 1
ATOM 749 N N . TYR A 1 98 ? 11.434 48.519 -0.521 1.00 40.00 98 TYR A N 1
ATOM 750 C CA . TYR A 1 98 ? 10.436 49.103 -1.442 1.00 40.00 98 TYR A CA 1
ATOM 751 C C . TYR A 1 98 ? 10.443 48.834 -2.962 1.00 40.00 98 TYR A C 1
ATOM 753 O O . TYR A 1 98 ? 11.363 49.191 -3.688 1.00 40.00 98 TYR A O 1
ATOM 761 N N . GLY A 1 99 ? 9.256 48.449 -3.452 1.00 39.09 99 GLY A N 1
ATOM 762 C CA . GLY A 1 99 ? 8.798 48.639 -4.830 1.00 39.09 99 GLY A CA 1
ATOM 763 C C . GLY A 1 99 ? 7.266 48.694 -4.901 1.00 39.09 99 GLY A C 1
ATOM 764 O O . GLY A 1 99 ? 6.593 47.680 -4.752 1.00 39.09 99 GLY A O 1
ATOM 765 N N . GLN A 1 100 ? 6.740 49.903 -5.081 1.00 40.97 100 GLN A N 1
ATOM 766 C CA . GLN A 1 100 ? 5.341 50.294 -5.276 1.00 40.97 100 GLN A CA 1
ATOM 767 C C . GLN A 1 100 ? 5.062 50.419 -6.787 1.00 40.97 100 GLN A C 1
ATOM 769 O O . GLN A 1 100 ? 5.967 50.838 -7.496 1.00 40.97 100 GLN A O 1
ATOM 774 N N . GLU A 1 101 ? 3.845 50.096 -7.256 1.00 37.91 101 GLU A N 1
ATOM 775 C CA . GLU A 1 101 ? 3.022 50.840 -8.249 1.00 37.91 101 GLU A CA 1
ATOM 776 C C . GLU A 1 101 ? 1.883 49.951 -8.818 1.00 37.91 101 GLU A C 1
ATOM 778 O O . GLU A 1 101 ? 2.117 48.801 -9.166 1.00 37.91 101 GLU A O 1
ATOM 783 N N . THR A 1 102 ? 0.609 50.351 -8.632 1.00 34.62 102 THR A N 1
ATOM 784 C CA . THR A 1 102 ? -0.372 50.911 -9.619 1.00 34.62 102 THR A CA 1
ATOM 785 C C . THR A 1 102 ? -0.901 49.883 -10.639 1.00 34.62 102 THR A C 1
ATOM 787 O O . THR A 1 102 ? -0.149 49.068 -11.137 1.00 34.62 102 THR A O 1
ATOM 790 N N . GLY A 1 103 ? -2.173 49.781 -11.036 1.00 34.41 103 GLY A N 1
ATOM 791 C CA . GLY A 1 103 ? -3.409 50.556 -10.907 1.00 34.41 103 GLY A CA 1
ATOM 792 C C . GLY A 1 103 ? -4.319 50.181 -12.109 1.00 34.41 103 GLY A C 1
ATOM 793 O O . GLY A 1 103 ? -3.797 49.728 -13.124 1.00 34.41 103 GLY A O 1
ATOM 794 N N . SER A 1 104 ? -5.639 50.434 -12.019 1.00 38.25 104 SER A N 1
ATOM 795 C CA . SER A 1 104 ? -6.664 50.405 -13.109 1.00 38.25 104 SER A CA 1
ATOM 796 C C . SER A 1 104 ? -7.084 49.016 -13.660 1.00 38.25 104 SER A C 1
ATOM 798 O O . SER A 1 104 ? -6.269 48.109 -13.723 1.00 38.25 104 SER A O 1
ATOM 800 N N . ASP A 1 105 ? -8.317 48.713 -14.084 1.00 31.91 105 ASP A N 1
ATOM 801 C CA . ASP A 1 105 ? -9.565 49.470 -14.226 1.00 31.91 105 ASP A CA 1
ATOM 802 C C . ASP A 1 105 ? -10.771 48.513 -14.446 1.00 31.91 105 ASP A C 1
ATOM 804 O O . ASP A 1 105 ? -10.603 47.372 -14.871 1.00 31.91 105 ASP A O 1
ATOM 808 N N . ALA A 1 106 ? -11.968 49.036 -14.164 1.00 39.75 106 ALA A N 1
ATOM 809 C CA . ALA A 1 106 ? -13.342 48.704 -14.594 1.00 39.75 106 ALA A CA 1
ATOM 810 C C . ALA A 1 106 ? -13.726 47.391 -15.342 1.00 39.75 106 ALA A C 1
ATOM 812 O O . ALA A 1 106 ? -13.186 47.063 -16.392 1.00 39.75 106 ALA A O 1
ATOM 813 N N . SER A 1 107 ? -14.854 46.783 -14.919 1.00 39.22 107 SER A N 1
ATOM 814 C CA . SER A 1 107 ? -16.090 46.543 -15.724 1.00 39.22 107 SER A CA 1
ATOM 815 C C . SER A 1 107 ? -16.987 45.515 -15.003 1.00 39.22 107 SER A C 1
ATOM 817 O O . SER A 1 107 ? -16.676 44.334 -14.949 1.00 39.22 107 SER A O 1
ATOM 819 N N . SER A 1 108 ? -18.032 45.917 -14.271 1.00 39.88 108 SER A N 1
ATOM 820 C CA . SER A 1 108 ? -19.415 46.104 -14.754 1.00 39.88 108 SER A CA 1
ATOM 821 C C . SER A 1 108 ? -19.937 44.966 -15.646 1.00 39.88 108 SER A C 1
ATOM 823 O O . SER A 1 108 ? -19.505 44.818 -16.788 1.00 39.88 108 SER A O 1
ATOM 825 N N . GLY A 1 109 ? -20.888 44.185 -15.118 1.00 35.88 109 GLY A N 1
ATOM 826 C CA . GLY A 1 109 ? -21.543 43.080 -15.822 1.00 35.88 109 GLY A CA 1
ATOM 827 C C . GLY A 1 109 ? -22.688 42.444 -15.029 1.00 35.88 109 GLY A C 1
ATOM 828 O O . GLY A 1 109 ? -22.559 41.352 -14.493 1.00 35.88 109 GLY A O 1
ATOM 829 N N . THR A 1 110 ? -23.812 43.150 -14.950 1.00 42.34 110 THR A N 1
ATOM 830 C CA . THR A 1 110 ? -25.134 42.663 -14.528 1.00 42.34 110 THR A CA 1
ATOM 831 C C . THR A 1 110 ? -25.630 41.509 -15.414 1.00 42.34 110 THR A C 1
ATOM 833 O O . THR A 1 110 ? -25.587 41.646 -16.631 1.00 42.34 110 THR A O 1
ATOM 836 N N . ASN A 1 111 ? -26.175 40.431 -14.831 1.00 39.78 111 ASN A N 1
ATOM 837 C CA . ASN A 1 111 ? -27.386 39.716 -15.294 1.00 39.78 111 ASN A CA 1
ATOM 838 C C . ASN A 1 111 ? -27.756 38.622 -14.269 1.00 39.78 111 ASN A C 1
ATOM 840 O O . ASN A 1 111 ? -26.934 37.781 -13.938 1.00 39.78 111 ASN A O 1
ATOM 844 N N . LYS A 1 112 ? -28.876 38.757 -13.549 1.00 42.16 112 LYS A N 1
ATOM 845 C CA . LYS A 1 112 ? -30.266 38.449 -13.946 1.00 42.16 112 LYS A CA 1
ATOM 846 C C . LYS A 1 112 ? -30.546 36.951 -13.787 1.00 42.16 112 LYS A C 1
ATOM 848 O O . LYS A 1 112 ? -29.989 36.127 -14.496 1.00 42.16 112 LYS A O 1
ATOM 853 N N . GLY A 1 113 ? -31.372 36.651 -12.787 1.00 44.69 113 GLY A N 1
ATOM 854 C CA . GLY A 1 113 ? -31.627 35.305 -12.305 1.00 44.69 113 GLY A CA 1
ATOM 855 C C . GLY A 1 113 ? -32.410 34.408 -13.252 1.00 44.69 113 GLY A C 1
ATOM 856 O O . GLY A 1 113 ? -33.137 34.871 -14.126 1.00 44.69 113 GLY A O 1
ATOM 857 N N . GLU A 1 114 ? -32.318 33.119 -12.953 1.00 40.72 114 GLU A N 1
ATOM 858 C CA . GLU A 1 114 ? -33.285 32.104 -13.340 1.00 40.72 114 GLU A CA 1
ATOM 859 C C . GLU A 1 114 ? -33.587 31.255 -12.106 1.00 40.72 114 GLU A C 1
ATOM 861 O O . GLU A 1 114 ? -32.807 30.424 -11.645 1.00 40.72 114 GLU A O 1
ATOM 866 N N . ASN A 1 115 ? -34.739 31.576 -11.530 1.00 45.00 115 ASN A N 1
ATOM 867 C CA . ASN A 1 115 ? -35.405 30.862 -10.464 1.00 45.00 115 ASN A CA 1
ATOM 868 C C . ASN A 1 115 ? -36.012 29.593 -11.077 1.00 45.00 115 ASN A C 1
ATOM 870 O O . ASN A 1 115 ? -37.106 29.651 -11.635 1.00 45.00 115 ASN A O 1
ATOM 874 N N . ASN A 1 116 ? -35.287 28.473 -11.044 1.00 45.75 116 ASN A N 1
ATOM 875 C CA . ASN A 1 116 ? -35.812 27.194 -11.519 1.00 45.75 116 ASN A CA 1
ATOM 876 C C . ASN A 1 116 ? -36.383 26.409 -10.331 1.00 45.75 116 ASN A C 1
ATOM 878 O O . ASN A 1 116 ? -35.721 25.578 -9.710 1.00 45.75 116 ASN A O 1
ATOM 882 N N . THR A 1 117 ? -37.626 26.749 -9.984 1.00 48.56 117 THR A N 1
ATOM 883 C CA . THR A 1 117 ? -38.472 26.020 -9.037 1.00 48.56 117 THR A CA 1
ATOM 884 C C . THR A 1 117 ? -38.865 24.678 -9.653 1.00 48.56 117 THR A C 1
ATOM 886 O O . THR A 1 117 ? -39.928 24.538 -10.253 1.00 48.56 117 THR A O 1
ATOM 889 N N . ASN A 1 118 ? -38.000 23.676 -9.498 1.00 51.22 118 ASN A N 1
ATOM 890 C CA . ASN A 1 118 ? -38.383 22.286 -9.702 1.00 51.22 118 ASN A CA 1
ATOM 891 C C . ASN A 1 118 ? -39.096 21.801 -8.441 1.00 51.22 118 ASN A C 1
ATOM 893 O O . ASN A 1 118 ? -38.486 21.521 -7.411 1.00 51.22 118 ASN A O 1
ATOM 897 N N . ASN A 1 119 ? -40.419 21.770 -8.557 1.00 56.12 119 ASN A N 1
ATOM 898 C CA . ASN A 1 119 ? -41.366 21.181 -7.630 1.00 56.12 119 ASN A CA 1
ATOM 899 C C . ASN A 1 119 ? -41.088 19.670 -7.528 1.00 56.12 119 ASN A C 1
ATOM 901 O O . ASN A 1 119 ? -41.578 18.887 -8.339 1.00 56.12 119 ASN A O 1
ATOM 905 N N . ALA A 1 120 ? -40.229 19.281 -6.585 1.00 51.09 120 ALA A N 1
ATOM 906 C CA . ALA A 1 120 ? -39.998 17.889 -6.232 1.00 51.09 120 ALA A CA 1
ATOM 907 C C . ALA A 1 120 ? -41.116 17.451 -5.283 1.00 51.09 120 ALA A C 1
ATOM 909 O O . ALA A 1 120 ? -41.191 17.905 -4.141 1.00 51.09 120 ALA A O 1
ATOM 910 N N . GLU A 1 121 ? -42.004 16.604 -5.796 1.00 52.50 121 GLU A N 1
ATOM 911 C CA . GLU A 1 121 ? -43.018 15.905 -5.019 1.00 52.50 121 GLU A CA 1
ATOM 912 C C . GLU A 1 121 ? -42.348 15.195 -3.838 1.00 52.50 121 GLU A C 1
ATOM 914 O O . GLU A 1 121 ? -41.493 14.322 -4.002 1.00 52.50 121 GLU A O 1
ATOM 919 N N . ALA A 1 122 ? -42.722 15.630 -2.636 1.00 51.81 122 ALA A N 1
ATOM 920 C CA . ALA A 1 122 ? -42.325 15.034 -1.378 1.00 51.81 122 ALA A CA 1
ATOM 921 C C . ALA A 1 122 ? -42.897 13.613 -1.309 1.00 51.81 122 ALA A C 1
ATOM 923 O O . ALA A 1 122 ? -44.049 13.400 -0.936 1.00 51.81 122 ALA A O 1
ATOM 924 N N . SER A 1 123 ? -42.086 12.640 -1.719 1.00 57.41 123 SER A N 1
ATOM 925 C CA . SER A 1 123 ? -42.317 11.235 -1.415 1.00 57.41 123 SER A CA 1
ATOM 926 C C . SER A 1 123 ? -42.081 11.053 0.081 1.00 57.41 123 SER A C 1
ATOM 928 O O . SER A 1 123 ? -40.942 10.917 0.527 1.00 57.41 123 SER A O 1
ATOM 930 N N . ASP A 1 124 ? -43.178 11.103 0.832 1.00 58.94 124 ASP A N 1
ATOM 931 C CA . ASP A 1 124 ? -43.292 10.883 2.274 1.00 58.94 124 ASP A CA 1
ATOM 932 C C . ASP A 1 124 ? -42.967 9.410 2.593 1.00 58.94 124 ASP A C 1
ATOM 934 O O . ASP A 1 124 ? -43.832 8.567 2.823 1.00 58.94 124 ASP A O 1
ATOM 938 N N . SER A 1 125 ? -41.688 9.054 2.456 1.00 67.50 125 SER A N 1
ATOM 939 C CA . SER A 1 125 ? -41.163 7.751 2.841 1.00 67.50 125 SER A CA 1
ATOM 940 C C . SER A 1 125 ? -40.895 7.808 4.335 1.00 67.50 125 SER A C 1
ATOM 942 O O . SER A 1 125 ? -39.858 8.324 4.749 1.00 67.50 125 SER A O 1
ATOM 944 N N . GLU A 1 126 ? -41.833 7.289 5.128 1.00 67.94 126 GLU A N 1
ATOM 945 C CA . GLU A 1 126 ? -41.685 7.065 6.568 1.00 67.94 126 GLU A CA 1
ATOM 946 C C . GLU A 1 126 ? -40.344 6.364 6.843 1.00 67.94 126 GLU A C 1
ATOM 948 O O . GLU A 1 126 ? -40.167 5.167 6.606 1.00 67.94 126 GLU A O 1
ATOM 953 N N . GLY A 1 127 ? -39.353 7.159 7.254 1.00 62.59 127 GLY A N 1
ATOM 954 C CA . GLY A 1 127 ? -37.976 6.725 7.427 1.00 62.59 127 GLY A CA 1
ATOM 955 C C . GLY A 1 127 ? -37.888 5.708 8.552 1.00 62.59 127 GLY A C 1
ATOM 956 O O . GLY A 1 127 ? -38.034 6.054 9.723 1.00 62.59 127 GLY A O 1
ATOM 957 N N . GLN A 1 128 ? -37.627 4.451 8.201 1.00 75.38 128 GLN A N 1
ATOM 958 C CA . GLN A 1 128 ? -37.231 3.449 9.180 1.00 75.38 128 GLN A CA 1
ATOM 959 C C . GLN A 1 128 ? -35.940 3.923 9.849 1.00 75.38 128 GLN A C 1
ATOM 961 O O . GLN A 1 128 ? -34.930 4.160 9.186 1.00 75.38 128 GLN A O 1
ATOM 966 N N . GLN A 1 129 ? -35.989 4.093 11.168 1.00 85.19 129 GLN A N 1
ATOM 967 C CA . GLN A 1 129 ? -34.827 4.425 11.975 1.00 85.19 129 GLN A CA 1
ATOM 968 C C . GLN A 1 129 ? -33.855 3.239 11.919 1.00 85.19 129 GLN A C 1
ATOM 970 O O . GLN A 1 129 ? -34.075 2.215 12.561 1.00 85.19 129 GLN A O 1
ATOM 975 N N . ILE A 1 130 ? -32.809 3.352 11.099 1.00 85.19 130 ILE A N 1
ATOM 976 C CA . ILE A 1 130 ? -31.748 2.348 11.023 1.00 85.19 130 ILE A CA 1
ATOM 977 C C . ILE A 1 130 ? -30.909 2.495 12.294 1.00 85.19 130 ILE A C 1
ATOM 979 O O . ILE A 1 130 ? -30.198 3.484 12.469 1.00 85.19 130 ILE A O 1
ATOM 983 N N . GLU A 1 131 ? -31.024 1.528 13.201 1.00 92.31 131 GLU A N 1
ATOM 984 C CA . GLU A 1 131 ? -30.138 1.414 14.356 1.00 92.31 131 GLU A CA 1
ATOM 985 C C . GLU A 1 131 ? -28.745 1.014 13.860 1.00 92.31 131 GLU A C 1
ATOM 987 O O . GLU A 1 131 ? -28.503 -0.118 13.440 1.00 92.31 131 GLU A O 1
ATOM 992 N N . VAL A 1 132 ? -27.830 1.980 13.849 1.00 91.31 132 VAL A N 1
ATOM 993 C CA . VAL A 1 132 ? -26.443 1.756 13.454 1.00 91.31 132 VAL A CA 1
ATOM 994 C C . VAL A 1 132 ? -25.701 1.160 14.647 1.00 91.31 132 VAL A C 1
ATOM 996 O O . VAL A 1 132 ? -25.472 1.836 15.649 1.00 91.31 132 VAL A O 1
ATOM 999 N N . VAL A 1 133 ? -25.342 -0.121 14.549 1.00 96.25 133 VAL A N 1
ATOM 1000 C CA . VAL A 1 133 ? -24.576 -0.810 15.593 1.00 96.25 133 VAL A CA 1
ATOM 1001 C C . VAL A 1 133 ? -23.133 -0.293 15.568 1.00 96.25 133 VAL A C 1
ATOM 1003 O O . VAL A 1 133 ? -22.464 -0.438 14.542 1.00 96.25 133 VAL A O 1
ATOM 1006 N N . PRO A 1 134 ? -22.630 0.297 16.666 1.00 96.81 134 PRO A N 1
ATOM 1007 C CA . PRO A 1 134 ? -21.266 0.801 16.709 1.00 96.81 134 PRO A CA 1
ATOM 1008 C C . PRO A 1 134 ? -20.250 -0.343 16.581 1.00 96.81 134 PRO A C 1
ATOM 1010 O O . PRO A 1 134 ? -20.425 -1.420 17.155 1.00 96.81 134 PRO A O 1
ATOM 1013 N N . MET A 1 135 ? -19.169 -0.102 15.839 1.00 97.94 135 MET A N 1
ATOM 1014 C CA . MET A 1 135 ? -18.147 -1.102 15.528 1.00 97.94 135 MET A CA 1
ATOM 1015 C C . MET A 1 135 ? -16.740 -0.530 15.732 1.00 97.94 135 MET A C 1
ATOM 1017 O O . MET A 1 135 ? -16.399 0.535 15.209 1.00 97.94 135 MET A O 1
ATOM 1021 N N . ALA A 1 136 ? -15.909 -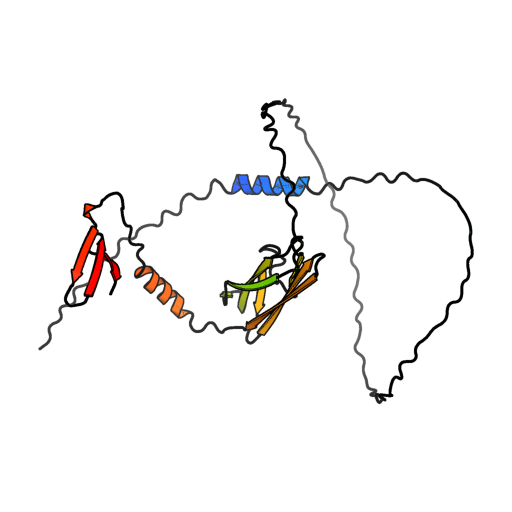1.263 16.478 1.00 98.25 136 ALA A N 1
ATOM 1022 C CA . ALA A 1 136 ? -14.496 -0.940 16.661 1.00 98.25 136 ALA A CA 1
ATOM 1023 C C . ALA A 1 136 ? -13.728 -0.949 15.327 1.00 98.25 136 ALA A C 1
ATOM 1025 O O . ALA A 1 136 ? -14.117 -1.680 14.410 1.00 98.25 136 ALA A O 1
ATOM 1026 N N . PRO A 1 137 ? -12.637 -0.169 15.199 1.00 98.69 137 PRO A N 1
ATOM 1027 C CA . PRO A 1 137 ? -11.886 -0.100 13.958 1.00 98.69 137 PRO A CA 1
ATOM 1028 C C . PRO A 1 137 ? -11.264 -1.451 13.599 1.00 98.69 137 PRO A C 1
ATOM 1030 O O . PRO A 1 137 ? -10.757 -2.175 14.456 1.00 98.69 137 PRO A O 1
ATOM 1033 N N . GLN A 1 138 ? -11.251 -1.758 12.311 1.00 98.56 138 GLN A N 1
ATOM 1034 C CA . GLN A 1 138 ? -10.512 -2.859 11.708 1.00 98.56 138 GLN A CA 1
ATOM 1035 C C . GLN A 1 138 ? -9.661 -2.288 10.584 1.00 98.56 138 GLN A C 1
ATOM 1037 O O . GLN A 1 138 ? -10.129 -1.435 9.833 1.00 98.56 138 GLN A O 1
ATOM 1042 N N . ILE A 1 139 ? -8.416 -2.745 10.473 1.00 98.38 139 ILE A N 1
ATOM 1043 C CA . ILE A 1 139 ? -7.462 -2.211 9.506 1.00 98.38 139 ILE A CA 1
ATOM 1044 C C . ILE A 1 139 ? -6.639 -3.322 8.853 1.00 98.38 139 ILE A C 1
ATOM 1046 O O . ILE A 1 139 ? -6.142 -4.227 9.526 1.00 98.38 139 ILE A O 1
ATOM 1050 N N . GLN A 1 140 ? -6.455 -3.208 7.539 1.00 98.44 140 GLN A N 1
ATOM 1051 C CA . GLN A 1 140 ? -5.561 -4.040 6.742 1.00 98.44 140 GLN A CA 1
ATOM 1052 C C . GLN A 1 140 ? -4.735 -3.169 5.790 1.00 98.44 140 GLN A C 1
ATOM 1054 O O . GLN A 1 140 ? -5.286 -2.353 5.052 1.00 98.44 140 GLN A O 1
ATOM 1059 N N . LEU A 1 141 ? -3.415 -3.363 5.780 1.00 98.50 141 LEU A N 1
ATOM 1060 C CA . LEU A 1 141 ? -2.514 -2.714 4.827 1.00 98.50 141 LEU A CA 1
ATOM 1061 C C . LEU A 1 141 ? -2.294 -3.588 3.589 1.00 98.50 141 LEU A C 1
ATOM 1063 O O . LEU A 1 141 ? -2.110 -4.801 3.702 1.00 98.50 141 LEU A O 1
ATOM 1067 N N . GLN A 1 142 ? -2.275 -2.963 2.412 1.00 98.19 142 GLN A N 1
ATOM 1068 C CA . GLN A 1 142 ? -2.013 -3.620 1.132 1.00 98.19 142 GLN A CA 1
ATOM 1069 C C . GLN A 1 142 ? -1.099 -2.756 0.258 1.00 98.19 142 GLN A C 1
ATOM 1071 O O . GLN A 1 142 ? -1.379 -1.580 0.032 1.00 98.19 142 GLN A O 1
ATOM 1076 N N . VAL A 1 143 ? -0.034 -3.346 -0.290 1.00 98.06 143 VAL A N 1
ATOM 1077 C CA . VAL A 1 143 ? 0.770 -2.698 -1.337 1.00 98.06 143 VAL A CA 1
ATOM 1078 C C . VAL A 1 143 ? -0.050 -2.658 -2.624 1.00 98.06 143 VAL A C 1
ATOM 1080 O O . VAL A 1 143 ? -0.428 -3.707 -3.144 1.00 98.06 143 VAL A O 1
ATOM 1083 N N . ILE A 1 144 ? -0.333 -1.458 -3.127 1.00 97.69 144 ILE A N 1
ATOM 1084 C CA . ILE A 1 144 ? -1.080 -1.246 -4.380 1.00 97.69 144 ILE A CA 1
ATOM 1085 C C . ILE A 1 144 ? -0.162 -0.884 -5.554 1.00 97.69 144 ILE A C 1
ATOM 1087 O O . ILE A 1 144 ? -0.565 -1.013 -6.706 1.00 97.69 144 ILE A O 1
ATOM 1091 N N . LEU A 1 145 ? 1.061 -0.428 -5.267 1.00 95.12 145 LEU A N 1
ATOM 1092 C CA . LEU A 1 145 ? 2.101 -0.149 -6.255 1.00 95.12 145 LEU A CA 1
ATOM 1093 C C . LEU A 1 145 ? 3.483 -0.317 -5.614 1.00 95.12 145 LEU A C 1
ATOM 1095 O O . LEU A 1 145 ? 3.683 0.084 -4.466 1.00 95.12 145 LEU A O 1
ATOM 1099 N N . GLY A 1 146 ? 4.432 -0.844 -6.380 1.00 93.81 146 GLY A N 1
ATOM 1100 C CA . GLY A 1 146 ? 5.831 -0.999 -5.990 1.00 93.81 146 GLY A CA 1
ATOM 1101 C C . GLY A 1 146 ? 6.260 -2.461 -5.782 1.00 93.81 146 GLY A C 1
ATOM 1102 O O . GLY A 1 146 ? 5.399 -3.345 -5.732 1.00 93.81 146 GLY A O 1
ATOM 1103 N N . PRO A 1 147 ? 7.573 -2.732 -5.657 1.00 94.44 147 PRO A N 1
ATOM 1104 C CA . PRO A 1 147 ? 8.669 -1.756 -5.704 1.00 94.44 147 PRO A CA 1
ATOM 1105 C C . PRO A 1 147 ? 8.805 -1.100 -7.081 1.00 94.44 147 PRO A C 1
ATOM 1107 O O . PRO A 1 147 ? 8.856 -1.789 -8.094 1.00 94.44 147 PRO A O 1
ATOM 1110 N N . GLU A 1 148 ? 8.856 0.230 -7.116 1.00 93.56 148 GLU A N 1
ATOM 1111 C CA . GLU A 1 148 ? 9.082 1.011 -8.337 1.00 93.56 148 GLU A CA 1
ATOM 1112 C C . GLU A 1 148 ? 10.360 1.830 -8.179 1.00 93.56 148 GLU A C 1
ATOM 1114 O O . GLU A 1 148 ? 10.536 2.532 -7.178 1.00 93.56 148 GLU A O 1
ATOM 1119 N N . TYR A 1 149 ? 11.274 1.709 -9.140 1.00 92.44 149 TYR A N 1
ATOM 1120 C CA . TYR A 1 149 ? 12.584 2.346 -9.071 1.00 92.44 149 TYR A CA 1
ATOM 1121 C C . TYR A 1 149 ? 12.594 3.632 -9.895 1.00 92.44 149 TYR A C 1
ATOM 1123 O O . TYR A 1 149 ? 12.630 3.612 -11.125 1.00 92.44 149 TYR A O 1
ATOM 1131 N N . ALA A 1 150 ? 12.620 4.772 -9.210 1.00 89.12 150 ALA A N 1
ATOM 1132 C CA . ALA A 1 150 ? 12.760 6.074 -9.843 1.00 89.12 150 ALA A CA 1
ATOM 1133 C C . ALA A 1 150 ? 14.243 6.351 -10.136 1.00 89.12 150 ALA A C 1
ATOM 1135 O O . ALA A 1 150 ? 14.975 6.820 -9.259 1.00 89.12 150 ALA A O 1
ATOM 1136 N N . GLN A 1 151 ? 14.673 6.081 -11.376 1.00 85.06 151 GLN A N 1
ATOM 1137 C CA . GLN A 1 151 ? 16.062 6.278 -11.821 1.00 85.06 151 GLN A CA 1
ATOM 1138 C C . GLN A 1 151 ? 16.579 7.694 -11.547 1.00 85.06 151 GLN A C 1
ATOM 1140 O O . GLN A 1 151 ? 17.707 7.839 -11.083 1.00 85.06 151 GLN A O 1
ATOM 1145 N N . ASP A 1 152 ? 15.743 8.714 -11.766 1.00 88.38 152 ASP A N 1
ATOM 1146 C CA . ASP A 1 152 ? 16.126 10.124 -11.620 1.00 88.38 152 ASP A CA 1
ATOM 1147 C C . ASP A 1 152 ? 16.590 10.479 -10.200 1.00 88.38 152 ASP A C 1
ATOM 1149 O O . ASP A 1 152 ? 17.453 11.337 -10.028 1.00 88.38 152 ASP A O 1
ATOM 1153 N N . ASN A 1 153 ? 16.043 9.801 -9.185 1.00 88.75 153 ASN A N 1
ATOM 1154 C CA . ASN A 1 153 ? 16.288 10.117 -7.778 1.00 88.75 153 ASN A CA 1
ATOM 1155 C C . ASN A 1 153 ? 16.989 8.981 -7.012 1.00 88.75 153 ASN A C 1
ATOM 1157 O O . ASN A 1 153 ? 17.256 9.141 -5.824 1.00 88.75 153 ASN A O 1
ATOM 1161 N N . GLN A 1 154 ? 17.269 7.844 -7.662 1.00 91.06 154 GLN A N 1
ATOM 1162 C CA . GLN A 1 154 ? 17.812 6.630 -7.031 1.00 91.06 154 GLN A CA 1
ATOM 1163 C C . GLN A 1 154 ? 16.978 6.149 -5.828 1.00 91.06 154 GLN A C 1
ATOM 1165 O O . GLN A 1 154 ? 17.505 5.750 -4.790 1.00 91.06 154 GLN A O 1
ATOM 1170 N N . VAL A 1 155 ? 15.650 6.202 -5.960 1.00 94.38 155 VAL A N 1
ATOM 1171 C CA . VAL A 1 155 ? 14.711 5.843 -4.886 1.00 94.38 155 VAL A CA 1
ATOM 1172 C C . VAL A 1 155 ? 13.845 4.671 -5.324 1.00 94.38 155 VAL A C 1
ATOM 1174 O O . VAL A 1 155 ? 13.303 4.678 -6.429 1.00 94.38 155 VAL A O 1
ATOM 1177 N N . CYS A 1 156 ? 13.665 3.695 -4.437 1.00 95.44 156 CYS A N 1
ATOM 1178 C CA . CYS A 1 156 ? 12.627 2.678 -4.561 1.00 95.44 156 CYS A CA 1
ATOM 1179 C C . CYS A 1 156 ? 11.393 3.147 -3.786 1.00 95.44 156 CYS A C 1
ATOM 1181 O O . CYS A 1 156 ? 11.500 3.411 -2.587 1.00 95.44 156 CYS A O 1
ATOM 1183 N N . PHE A 1 157 ? 10.237 3.275 -4.436 1.00 96.44 157 PHE A N 1
ATOM 1184 C CA . PHE A 1 157 ? 9.014 3.683 -3.752 1.00 96.44 157 PHE A CA 1
ATOM 1185 C C . PHE A 1 157 ? 7.930 2.608 -3.763 1.00 96.44 157 PHE A C 1
ATOM 1187 O O . PHE A 1 157 ? 7.806 1.801 -4.687 1.00 96.44 157 PHE A O 1
ATOM 1194 N N . TYR A 1 158 ? 7.117 2.644 -2.712 1.00 98.19 158 TYR A N 1
ATOM 1195 C CA . TYR A 1 158 ? 5.922 1.830 -2.529 1.00 98.19 158 TYR A CA 1
ATOM 1196 C C . TYR A 1 158 ? 4.723 2.739 -2.283 1.00 98.19 158 TYR A C 1
ATOM 1198 O O . TYR A 1 158 ? 4.854 3.768 -1.618 1.00 98.19 158 TYR A O 1
ATOM 1206 N N . ARG A 1 159 ? 3.542 2.336 -2.755 1.00 98.25 159 ARG A N 1
ATOM 1207 C CA . ARG A 1 159 ? 2.264 2.897 -2.299 1.00 98.25 159 ARG A CA 1
ATOM 1208 C C . ARG A 1 159 ? 1.475 1.828 -1.576 1.00 98.25 159 ARG A C 1
ATOM 1210 O O . ARG A 1 159 ? 1.243 0.742 -2.113 1.00 98.25 159 ARG A O 1
ATOM 1217 N N . VAL A 1 160 ? 1.051 2.159 -0.367 1.00 98.62 160 VAL A N 1
ATOM 1218 C CA . VAL A 1 160 ? 0.337 1.250 0.524 1.00 98.62 160 VAL A CA 1
ATOM 1219 C C . VAL A 1 160 ? -1.020 1.856 0.840 1.00 98.62 160 VAL A C 1
ATOM 1221 O O . VAL A 1 160 ? -1.094 2.976 1.340 1.00 98.62 160 VAL A O 1
ATOM 1224 N N . ALA A 1 161 ? -2.084 1.119 0.541 1.00 98.56 161 ALA A N 1
ATOM 1225 C CA . ALA A 1 161 ? -3.445 1.482 0.903 1.00 98.56 161 ALA A CA 1
ATOM 1226 C C . ALA A 1 161 ? -3.822 0.858 2.253 1.00 98.56 161 ALA A C 1
ATOM 1228 O O . ALA A 1 161 ? -3.507 -0.307 2.516 1.00 98.56 161 ALA A O 1
ATOM 1229 N N . ALA A 1 162 ? -4.521 1.625 3.086 1.00 98.56 162 ALA A N 1
ATOM 1230 C CA . ALA A 1 162 ? -5.189 1.143 4.285 1.00 98.56 162 ALA A CA 1
ATOM 1231 C C . ALA A 1 162 ? -6.671 0.896 3.987 1.00 98.56 162 ALA A C 1
ATOM 1233 O O . ALA A 1 162 ? -7.427 1.822 3.685 1.00 98.56 162 ALA A O 1
ATOM 1234 N N . HIS A 1 163 ? -7.090 -0.361 4.105 1.00 98.31 163 HIS A N 1
ATOM 1235 C CA . HIS A 1 163 ? -8.496 -0.751 4.099 1.00 98.31 163 HIS A CA 1
ATOM 1236 C C . HIS A 1 163 ? -9.000 -0.713 5.534 1.00 98.31 163 HIS A C 1
ATOM 1238 O O . HIS A 1 163 ? -8.541 -1.494 6.369 1.00 98.31 163 HIS A O 1
ATOM 1244 N N . VAL A 1 164 ? -9.899 0.227 5.823 1.00 98.50 164 VAL A N 1
ATOM 1245 C CA . VAL A 1 164 ? -10.388 0.490 7.179 1.00 98.50 164 VAL A CA 1
ATOM 1246 C C . VAL A 1 164 ? -11.900 0.328 7.234 1.00 98.50 164 VAL A C 1
ATOM 1248 O O . VAL A 1 164 ? -12.619 0.852 6.386 1.00 98.50 164 VAL A O 1
ATOM 1251 N N . ALA A 1 165 ? -12.371 -0.388 8.250 1.00 98.12 165 ALA A N 1
ATOM 1252 C CA . ALA A 1 165 ? -13.781 -0.522 8.593 1.00 98.12 165 ALA A CA 1
ATOM 1253 C C . ALA A 1 165 ? -13.997 -0.112 10.055 1.00 98.12 165 ALA A C 1
ATOM 1255 O O . ALA A 1 165 ? -13.092 -0.232 10.877 1.00 98.12 165 ALA A O 1
ATOM 1256 N N . GLY A 1 166 ? -15.185 0.380 10.389 1.00 98.00 166 GLY A N 1
ATOM 1257 C CA . GLY A 1 166 ? -15.549 0.809 11.741 1.00 98.00 166 GLY A CA 1
ATOM 1258 C C . GLY A 1 166 ? -16.726 1.773 11.694 1.00 98.00 166 GLY A C 1
ATOM 1259 O O . GLY A 1 166 ? -16.960 2.398 10.663 1.00 98.00 166 GLY A O 1
ATOM 1260 N N . GLU A 1 167 ? -17.458 1.877 12.800 1.00 97.81 167 GLU A N 1
ATOM 1261 C CA . GLU A 1 167 ? -18.631 2.744 12.905 1.00 97.81 167 GLU A CA 1
ATOM 1262 C C . GLU A 1 167 ? -18.674 3.400 14.299 1.00 97.81 167 GLU A C 1
ATOM 1264 O O . GLU A 1 167 ? -18.790 2.683 15.299 1.00 97.81 167 GLU A O 1
ATOM 1269 N N . PRO A 1 168 ? -18.540 4.736 14.415 1.00 97.44 168 PRO A N 1
ATOM 1270 C CA . PRO A 1 168 ? -18.309 5.711 13.342 1.00 97.44 168 PRO A CA 1
ATOM 1271 C C . PRO A 1 168 ? -17.043 5.442 12.519 1.00 97.44 168 PRO A C 1
ATOM 1273 O O . PRO A 1 168 ? -16.120 4.776 13.003 1.00 97.44 168 PRO A O 1
ATOM 1276 N N . PHE A 1 169 ? -16.995 5.973 11.293 1.00 97.62 169 PHE A N 1
ATOM 1277 C CA . PHE A 1 169 ? -15.851 5.781 10.397 1.00 97.62 169 PHE A CA 1
ATOM 1278 C C . PHE A 1 169 ? -14.533 6.217 11.073 1.00 97.62 169 PHE A C 1
ATOM 1280 O O . PHE A 1 169 ? -14.454 7.355 11.549 1.00 97.62 169 PHE A O 1
ATOM 1287 N N . PRO A 1 170 ? -13.502 5.351 11.146 1.00 98.50 170 PRO A N 1
ATOM 1288 C CA . PRO A 1 170 ? -12.278 5.671 11.875 1.00 98.50 170 PRO A CA 1
ATOM 1289 C C . PRO A 1 170 ? -11.401 6.733 11.203 1.00 98.50 170 PRO A C 1
ATOM 1291 O O . PRO A 1 170 ? -11.268 6.780 9.981 1.00 98.50 170 PRO A O 1
ATOM 1294 N N . GLN A 1 171 ? -10.722 7.541 12.017 1.00 98.50 171 GLN A N 1
ATOM 1295 C CA . GLN A 1 171 ? -9.649 8.425 11.575 1.00 98.50 171 GLN A CA 1
ATOM 1296 C C . GLN A 1 171 ? -8.365 7.617 11.356 1.00 98.50 171 GLN A C 1
ATOM 1298 O O . GLN A 1 171 ? -7.965 6.839 12.220 1.00 98.50 171 GLN A O 1
ATOM 1303 N N . ILE A 1 172 ? -7.709 7.830 10.215 1.00 98.50 172 ILE A N 1
ATOM 1304 C CA . ILE A 1 172 ? -6.517 7.091 9.779 1.00 98.50 172 ILE A CA 1
ATOM 1305 C C . ILE A 1 172 ? -5.272 7.966 9.958 1.00 98.50 172 ILE A C 1
ATOM 1307 O O . ILE A 1 172 ? -5.288 9.150 9.609 1.00 98.50 172 ILE A O 1
ATOM 1311 N N . LYS A 1 173 ? -4.185 7.389 10.477 1.00 98.50 173 LYS A N 1
ATOM 1312 C CA . LYS A 1 173 ? -2.884 8.053 10.611 1.00 98.50 173 LYS A CA 1
ATOM 1313 C C . LYS A 1 173 ? -1.742 7.087 10.306 1.00 98.50 173 LYS A C 1
ATOM 1315 O O . LYS A 1 173 ? -1.588 6.066 10.969 1.00 98.50 173 LYS A O 1
ATOM 1320 N N . PHE A 1 174 ? -0.900 7.452 9.347 1.00 98.56 174 PHE A N 1
ATOM 1321 C CA . PHE A 1 174 ? 0.349 6.748 9.064 1.00 98.56 174 PHE A CA 1
ATOM 1322 C C . PHE A 1 174 ? 1.508 7.345 9.869 1.00 98.56 174 PHE A C 1
ATOM 1324 O O . PHE A 1 174 ? 1.539 8.548 10.135 1.00 98.56 174 PHE A O 1
ATOM 1331 N N . ASN A 1 175 ? 2.490 6.517 10.236 1.00 98.56 175 ASN A N 1
ATOM 1332 C CA . ASN A 1 175 ? 3.735 6.992 10.851 1.00 98.56 175 ASN A CA 1
ATOM 1333 C C . ASN A 1 175 ? 4.665 7.706 9.852 1.00 98.56 175 ASN A C 1
ATOM 1335 O O . ASN A 1 175 ? 5.532 8.468 10.278 1.00 98.56 175 ASN A O 1
ATOM 1339 N N . ARG A 1 176 ? 4.498 7.458 8.547 1.00 98.25 176 ARG A N 1
ATOM 1340 C CA . ARG A 1 176 ? 5.243 8.099 7.458 1.00 98.25 176 ARG A CA 1
ATOM 1341 C C . ARG A 1 176 ? 4.413 8.118 6.174 1.00 98.25 176 ARG A C 1
ATOM 1343 O O . ARG A 1 176 ? 3.808 7.109 5.825 1.00 98.25 176 ARG A O 1
ATOM 1350 N N . ASP A 1 177 ? 4.431 9.246 5.475 1.00 98.38 177 ASP A N 1
ATOM 1351 C CA . ASP A 1 177 ? 3.928 9.392 4.108 1.00 98.38 177 ASP A CA 1
ATOM 1352 C C . ASP A 1 177 ? 4.771 10.443 3.373 1.00 98.38 177 ASP A C 1
ATOM 1354 O O . ASP A 1 177 ? 4.671 11.640 3.639 1.00 98.38 177 ASP A O 1
ATOM 1358 N N . ASP A 1 178 ? 5.603 9.992 2.439 1.00 98.25 178 ASP A N 1
ATOM 1359 C CA . ASP A 1 178 ? 6.517 10.846 1.677 1.00 98.25 178 ASP A CA 1
ATOM 1360 C C . ASP A 1 178 ? 5.815 11.571 0.510 1.00 98.25 178 ASP A C 1
ATOM 1362 O O . ASP A 1 178 ? 6.448 12.339 -0.217 1.00 98.25 178 ASP A O 1
ATOM 1366 N N . SER A 1 179 ? 4.510 11.341 0.309 1.00 97.06 179 SER A N 1
ATOM 1367 C CA . SER A 1 179 ? 3.715 12.023 -0.721 1.00 97.06 179 SER A CA 1
ATOM 1368 C C . SER A 1 179 ? 3.065 13.324 -0.251 1.00 97.06 179 SER A C 1
ATOM 1370 O O . SER A 1 179 ? 2.463 14.022 -1.067 1.00 97.06 179 SER A O 1
ATOM 1372 N N . ASN A 1 180 ? 3.1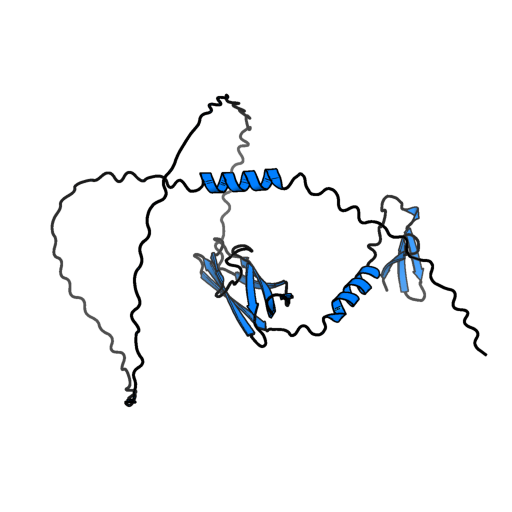68 13.656 1.041 1.00 95.69 180 ASN A N 1
ATOM 1373 C CA . ASN A 1 180 ? 2.446 14.770 1.664 1.00 95.69 180 ASN A CA 1
ATOM 1374 C C . ASN A 1 180 ? 0.922 14.700 1.418 1.00 95.69 180 ASN A C 1
ATOM 1376 O O . ASN A 1 180 ? 0.284 15.719 1.147 1.00 95.69 180 ASN A O 1
ATOM 1380 N N . GLY A 1 181 ? 0.336 13.499 1.463 1.00 96.38 181 GLY A N 1
ATOM 1381 C CA . GLY A 1 181 ? -1.097 13.281 1.270 1.00 96.38 181 GLY A CA 1
ATOM 1382 C C . GLY A 1 181 ? -1.591 13.410 -0.174 1.00 96.38 181 GLY A C 1
ATOM 1383 O O . GLY A 1 181 ? -2.803 13.467 -0.391 1.00 96.38 181 GLY A O 1
ATOM 1384 N N . ALA A 1 182 ? -0.702 13.432 -1.175 1.00 97.75 182 ALA A N 1
ATOM 1385 C CA . ALA A 1 182 ? -1.086 13.581 -2.584 1.00 97.75 182 ALA A CA 1
ATOM 1386 C C . ALA A 1 182 ? -2.030 12.471 -3.093 1.00 97.75 182 ALA A C 1
ATOM 1388 O O . ALA A 1 182 ? -2.738 12.671 -4.080 1.00 97.75 182 ALA A O 1
ATOM 1389 N N . TRP A 1 183 ? -2.056 11.315 -2.422 1.00 97.00 183 TRP A N 1
ATOM 1390 C CA . TRP A 1 183 ? -2.881 10.155 -2.782 1.00 97.00 183 TRP A CA 1
ATOM 1391 C C . TRP A 1 183 ? -4.157 10.009 -1.944 1.00 97.00 183 TRP A C 1
ATOM 1393 O O . TRP A 1 183 ? -4.920 9.068 -2.156 1.00 97.00 183 TRP A O 1
ATOM 1403 N N . GLY A 1 184 ? -4.415 10.945 -1.029 1.00 97.44 184 GLY A N 1
ATOM 1404 C CA . GLY A 1 184 ? -5.541 10.889 -0.102 1.00 97.44 184 GLY A CA 1
ATOM 1405 C C . GLY A 1 184 ? -5.196 10.262 1.256 1.00 97.44 184 GLY A C 1
ATOM 1406 O O . GLY A 1 184 ? -4.099 9.749 1.461 1.00 97.44 184 GLY A O 1
ATOM 1407 N N . PRO A 1 185 ? -6.135 10.307 2.217 1.00 97.06 185 PRO A N 1
ATOM 1408 C CA . PRO A 1 185 ? -5.867 9.988 3.624 1.00 97.06 185 PRO A CA 1
ATOM 1409 C C . PRO A 1 185 ? -5.669 8.492 3.912 1.00 97.06 185 PRO A C 1
ATOM 1411 O O . PRO A 1 185 ? -5.218 8.129 4.994 1.00 97.06 185 PRO A O 1
ATOM 1414 N N . ASN A 1 186 ? -6.028 7.617 2.973 1.00 98.12 186 ASN A N 1
ATOM 1415 C CA . ASN A 1 186 ? -5.954 6.162 3.104 1.00 98.12 186 ASN A CA 1
ATOM 1416 C C . ASN A 1 186 ? -4.791 5.539 2.318 1.00 98.12 186 ASN A C 1
ATOM 1418 O O . ASN A 1 186 ? -4.692 4.314 2.274 1.00 98.12 186 ASN A O 1
ATOM 1422 N N . ILE A 1 187 ? -3.935 6.343 1.683 1.00 98.56 187 ILE A N 1
ATOM 1423 C CA . ILE A 1 187 ? -2.791 5.859 0.907 1.00 98.56 187 ILE A CA 1
ATOM 1424 C C . ILE A 1 187 ? -1.538 6.597 1.366 1.00 98.56 187 ILE A C 1
ATOM 1426 O O . ILE A 1 187 ? -1.482 7.820 1.306 1.00 98.56 187 ILE A O 1
ATOM 1430 N N . ALA A 1 188 ? -0.517 5.841 1.761 1.00 98.62 188 ALA A N 1
ATOM 1431 C CA . ALA A 1 188 ? 0.804 6.374 2.069 1.00 98.62 188 ALA A CA 1
ATOM 1432 C C . ALA A 1 188 ? 1.809 5.974 0.989 1.00 98.62 188 ALA A C 1
ATOM 1434 O O . ALA A 1 188 ? 1.778 4.845 0.478 1.00 98.62 188 ALA A O 1
ATOM 1435 N N . GLN A 1 189 ? 2.723 6.886 0.665 1.00 98.56 189 GLN A N 1
ATOM 1436 C CA . GLN A 1 189 ? 3.904 6.572 -0.130 1.00 98.56 189 GLN A CA 1
ATOM 1437 C C . GLN A 1 189 ? 5.130 6.451 0.774 1.00 98.56 189 GLN A C 1
ATOM 1439 O O . GLN A 1 189 ? 5.356 7.291 1.643 1.00 98.56 189 GLN A O 1
ATOM 1444 N N . VAL A 1 190 ? 5.942 5.422 0.544 1.00 98.44 190 VAL A N 1
ATOM 1445 C CA . VAL A 1 190 ? 7.218 5.231 1.240 1.00 98.44 190 VAL A CA 1
ATOM 1446 C C . VAL A 1 190 ? 8.333 5.209 0.212 1.00 98.44 190 VAL A C 1
ATOM 1448 O O . VAL A 1 190 ? 8.334 4.358 -0.674 1.00 98.44 190 VAL A O 1
ATOM 1451 N N . ASN A 1 191 ? 9.276 6.130 0.359 1.00 97.75 191 ASN A N 1
ATOM 1452 C CA . ASN A 1 191 ? 10.478 6.271 -0.444 1.00 97.75 191 ASN A CA 1
ATOM 1453 C C . ASN A 1 191 ? 11.669 5.687 0.333 1.00 97.75 191 ASN A C 1
ATOM 1455 O O . ASN A 1 191 ? 11.985 6.134 1.441 1.00 97.75 191 ASN A O 1
ATOM 1459 N N . LEU A 1 192 ? 12.335 4.693 -0.250 1.00 97.44 192 LEU A N 1
ATOM 1460 C CA . LEU A 1 192 ? 13.500 4.016 0.314 1.00 97.44 192 LEU A CA 1
ATOM 1461 C C . LEU A 1 192 ? 14.740 4.309 -0.530 1.00 97.44 192 LEU A C 1
ATOM 1463 O O . LEU A 1 192 ? 14.713 4.175 -1.757 1.00 97.44 192 LEU A O 1
ATOM 1467 N N . SER A 1 193 ? 15.830 4.672 0.138 1.00 96.19 193 SER A N 1
ATOM 1468 C CA . SER A 1 193 ? 17.168 4.682 -0.458 1.00 96.19 193 SER A CA 1
ATOM 1469 C C . SER A 1 193 ? 17.758 3.268 -0.488 1.00 96.19 193 SER A C 1
ATOM 1471 O O . SER A 1 193 ? 17.194 2.344 0.098 1.00 96.19 193 SER A O 1
ATOM 1473 N N . GLU A 1 194 ? 18.886 3.112 -1.178 1.00 94.81 194 GLU A N 1
ATOM 1474 C CA . GLU A 1 194 ? 19.623 1.849 -1.300 1.00 94.81 194 GLU A CA 1
ATOM 1475 C C . GLU A 1 194 ? 19.812 1.146 0.054 1.00 94.81 194 GLU A C 1
ATOM 1477 O O . GLU A 1 194 ? 20.096 1.791 1.067 1.00 94.81 194 GLU A O 1
ATOM 1482 N N . ASP A 1 195 ? 19.572 -0.169 0.066 1.00 94.75 195 ASP A N 1
ATOM 1483 C CA . ASP A 1 195 ? 19.648 -1.054 1.238 1.00 94.75 195 ASP A CA 1
ATOM 1484 C C . ASP A 1 195 ? 18.769 -0.674 2.448 1.00 94.75 195 ASP A C 1
ATOM 1486 O O . ASP A 1 195 ? 18.884 -1.267 3.526 1.00 94.75 195 ASP A O 1
ATOM 1490 N N . GLN A 1 196 ? 17.846 0.282 2.309 1.00 97.12 196 GLN A N 1
ATOM 1491 C CA . GLN A 1 196 ? 16.941 0.641 3.399 1.00 97.12 196 GLN A CA 1
ATOM 1492 C C . GLN A 1 196 ? 15.773 -0.336 3.525 1.00 97.12 196 GLN A C 1
ATOM 1494 O O . GLN A 1 196 ? 15.243 -0.871 2.554 1.00 97.12 196 GLN A O 1
ATOM 1499 N N . SER A 1 197 ? 15.294 -0.506 4.752 1.00 98.00 197 SER A N 1
ATOM 1500 C CA . SER A 1 197 ? 13.995 -1.112 5.032 1.00 98.00 197 SER A CA 1
ATOM 1501 C C . SER A 1 197 ? 13.220 -0.231 5.999 1.00 98.00 197 SER A C 1
ATOM 1503 O O . SER A 1 197 ? 13.801 0.530 6.777 1.00 98.00 197 SER A O 1
ATOM 1505 N N . PHE A 1 198 ? 11.897 -0.295 5.924 1.00 98.25 198 PHE A N 1
ATOM 1506 C CA . PHE A 1 198 ? 11.020 0.511 6.755 1.00 98.25 198 PHE A CA 1
ATOM 1507 C C . PHE A 1 198 ? 9.770 -0.273 7.140 1.00 98.25 198 PHE A C 1
ATOM 1509 O O . PHE A 1 198 ? 9.157 -0.936 6.305 1.00 98.25 198 PHE A O 1
ATOM 1516 N N . THR A 1 199 ? 9.365 -0.161 8.404 1.00 98.56 199 THR A N 1
ATOM 1517 C CA . THR A 1 199 ? 8.085 -0.687 8.886 1.00 98.56 199 THR A CA 1
ATOM 1518 C C . THR A 1 199 ? 7.072 0.447 8.917 1.00 98.56 199 THR A C 1
ATOM 1520 O O . THR A 1 199 ? 7.089 1.299 9.811 1.00 98.56 199 THR A O 1
ATOM 1523 N N . LEU A 1 200 ? 6.186 0.454 7.924 1.00 98.56 200 LEU A N 1
ATOM 1524 C CA . LEU A 1 200 ? 5.038 1.345 7.885 1.00 98.56 200 LEU A CA 1
ATOM 1525 C C . LEU A 1 200 ? 4.034 0.891 8.943 1.00 98.56 200 LEU A C 1
ATOM 1527 O O . LEU A 1 200 ? 3.693 -0.289 9.008 1.00 98.56 200 LEU A O 1
ATOM 1531 N N . ILE A 1 201 ? 3.572 1.825 9.767 1.00 98.56 201 ILE A N 1
ATOM 1532 C CA . ILE A 1 201 ? 2.558 1.599 10.794 1.00 98.56 201 ILE A CA 1
ATOM 1533 C C . ILE A 1 201 ? 1.395 2.530 10.488 1.00 98.56 201 ILE A C 1
ATOM 1535 O O . ILE A 1 201 ? 1.589 3.732 10.294 1.00 98.56 201 ILE A O 1
ATOM 1539 N N . CYS A 1 202 ? 0.195 1.967 10.460 1.00 98.62 202 CYS A N 1
ATOM 1540 C CA . CYS A 1 202 ? -1.036 2.720 10.325 1.00 98.62 202 CYS A CA 1
ATOM 1541 C C . CYS A 1 202 ? -1.923 2.483 11.542 1.00 98.62 202 CYS A C 1
ATOM 1543 O O . CYS A 1 202 ? -2.178 1.336 11.918 1.00 98.62 202 CYS A O 1
ATOM 1545 N N . GLU A 1 203 ? -2.402 3.579 12.112 1.00 98.75 203 GLU A N 1
ATOM 1546 C CA . GLU A 1 203 ? -3.345 3.622 13.220 1.00 98.75 203 GLU A CA 1
ATOM 1547 C C . GLU A 1 203 ? -4.715 4.062 12.693 1.00 98.75 203 GLU A C 1
ATOM 1549 O O . GLU A 1 203 ? -4.814 5.024 11.927 1.00 98.75 203 GLU A O 1
ATOM 1554 N N . ALA A 1 204 ? -5.766 3.352 13.093 1.00 98.69 204 ALA A N 1
ATOM 1555 C CA . ALA A 1 204 ? -7.158 3.703 12.843 1.00 98.69 204 ALA A CA 1
ATOM 1556 C C . ALA A 1 204 ? -7.885 3.857 14.185 1.00 98.69 204 ALA A C 1
ATOM 1558 O O . ALA A 1 204 ? -7.884 2.923 14.987 1.00 98.69 204 ALA A O 1
ATOM 1559 N N . SER A 1 205 ? -8.513 5.007 14.438 1.00 98.56 205 SER A N 1
ATOM 1560 C CA . SER A 1 205 ? -9.183 5.298 15.716 1.00 98.56 205 SER A CA 1
ATOM 1561 C C . SER A 1 205 ? -10.608 5.825 15.540 1.00 98.56 205 SER A C 1
ATOM 1563 O O . SER A 1 205 ? -10.888 6.630 14.655 1.00 98.56 205 SER A O 1
ATOM 1565 N N . ASN A 1 206 ? -11.533 5.364 16.382 1.00 98.44 206 ASN A N 1
ATOM 1566 C CA . ASN A 1 206 ? -12.886 5.911 16.509 1.00 98.44 206 ASN A CA 1
ATOM 1567 C C . ASN A 1 206 ? -13.339 5.871 17.983 1.00 98.44 206 ASN A C 1
ATOM 1569 O O . ASN A 1 206 ? -12.575 5.504 18.874 1.00 98.44 206 ASN A O 1
ATOM 1573 N N . THR A 1 207 ? -14.592 6.235 18.265 1.00 98.25 207 THR A N 1
ATOM 1574 C CA . THR A 1 207 ? -15.135 6.235 19.639 1.00 98.25 207 THR A CA 1
ATOM 1575 C C . THR A 1 207 ? -15.242 4.844 20.271 1.00 98.25 207 THR A C 1
ATOM 1577 O O . THR A 1 207 ? -15.405 4.745 21.484 1.00 98.25 207 THR A O 1
ATOM 1580 N N . GLN A 1 208 ? -15.158 3.780 19.470 1.00 98.25 208 GLN A N 1
ATOM 1581 C CA . GLN A 1 208 ? -15.240 2.389 19.913 1.00 98.25 208 GLN A CA 1
ATOM 1582 C C . GLN A 1 208 ? -13.862 1.767 20.174 1.00 98.25 208 GLN A C 1
ATOM 1584 O O . GLN A 1 208 ? -13.782 0.722 20.818 1.00 98.25 208 GLN A O 1
ATOM 1589 N N . GLY A 1 209 ? -12.772 2.380 19.697 1.00 98.44 209 GLY A N 1
ATOM 1590 C CA . GLY A 1 209 ? -11.421 1.906 19.978 1.00 98.44 209 GLY A CA 1
ATOM 1591 C C . GLY A 1 209 ? -10.359 2.378 18.990 1.00 98.44 209 GLY A C 1
ATOM 1592 O O . GLY A 1 209 ? -10.561 3.299 18.201 1.00 98.44 209 GLY A O 1
ATOM 1593 N N . ILE A 1 210 ? -9.204 1.715 19.053 1.00 98.62 210 ILE A N 1
ATOM 1594 C CA . ILE A 1 210 ? -8.033 1.961 18.206 1.00 98.62 210 ILE A CA 1
ATOM 1595 C C . ILE A 1 210 ? -7.548 0.614 17.665 1.00 98.62 210 ILE A C 1
ATOM 1597 O O . ILE A 1 210 ? -7.465 -0.359 18.417 1.00 98.62 210 ILE A O 1
ATOM 1601 N N . ALA A 1 211 ? -7.207 0.560 16.381 1.00 98.75 211 ALA A N 1
ATOM 1602 C CA . ALA A 1 211 ? -6.585 -0.591 15.740 1.00 98.75 211 ALA A CA 1
ATOM 1603 C C . ALA A 1 211 ? -5.308 -0.171 15.006 1.00 98.75 211 ALA A C 1
ATOM 1605 O O . ALA A 1 211 ? -5.242 0.908 14.425 1.00 98.75 211 ALA A O 1
ATOM 1606 N N . ASN A 1 212 ? -4.302 -1.047 15.018 1.00 98.50 212 ASN A N 1
ATOM 1607 C CA . ASN A 1 212 ? -3.007 -0.818 14.383 1.00 98.50 212 ASN A CA 1
ATOM 1608 C C . ASN A 1 212 ? -2.688 -1.944 13.399 1.00 98.50 212 ASN A C 1
ATOM 1610 O O . ASN A 1 212 ? -2.949 -3.114 13.683 1.00 98.50 212 ASN A O 1
ATOM 1614 N N . SER A 1 213 ? -2.077 -1.599 12.270 1.00 98.56 213 SER A N 1
ATOM 1615 C CA . SER A 1 213 ? -1.518 -2.557 11.314 1.00 98.56 213 SER A CA 1
ATOM 1616 C C . SER A 1 213 ? -0.123 -2.111 10.895 1.00 98.56 213 SER A C 1
ATOM 1618 O O . SER A 1 213 ? 0.148 -0.911 10.808 1.00 98.56 213 SER A O 1
ATOM 1620 N N . SER A 1 214 ? 0.769 -3.070 10.659 1.00 98.50 214 SER A N 1
ATOM 1621 C CA . SER A 1 214 ? 2.132 -2.804 10.219 1.00 98.50 214 SER A CA 1
ATOM 1622 C C . SER A 1 214 ? 2.498 -3.621 8.986 1.00 98.50 214 SER A C 1
ATOM 1624 O O . SER A 1 214 ? 2.037 -4.746 8.796 1.00 98.50 214 SER A O 1
ATOM 1626 N N . LEU A 1 215 ? 3.331 -3.028 8.136 1.00 98.31 215 LEU A N 1
ATOM 1627 C CA . LEU A 1 215 ? 3.850 -3.636 6.920 1.00 98.31 215 LEU A CA 1
ATOM 1628 C C . LEU A 1 215 ? 5.318 -3.242 6.765 1.00 98.31 215 LEU A C 1
ATOM 1630 O O . LEU A 1 215 ? 5.647 -2.057 6.717 1.00 98.31 215 LEU A O 1
ATOM 1634 N N . THR A 1 216 ? 6.200 -4.230 6.665 1.00 98.44 216 THR A N 1
ATOM 1635 C CA . THR A 1 216 ? 7.617 -3.992 6.387 1.00 98.44 216 THR A CA 1
ATOM 1636 C C . THR A 1 216 ? 7.859 -4.015 4.884 1.00 98.44 216 THR A C 1
ATOM 1638 O O . THR A 1 216 ? 7.518 -4.985 4.210 1.00 98.44 216 THR A O 1
ATOM 1641 N N . VAL A 1 217 ? 8.462 -2.945 4.375 1.00 97.69 217 VAL A N 1
ATOM 1642 C CA . VAL A 1 217 ? 8.931 -2.815 2.994 1.00 97.69 217 VAL A CA 1
ATOM 1643 C C . VAL A 1 217 ? 10.450 -2.692 2.990 1.00 97.69 217 VAL A C 1
ATOM 1645 O O . VAL A 1 217 ? 11.040 -2.103 3.897 1.00 97.69 217 VAL A O 1
ATOM 1648 N N . SER A 1 218 ? 11.094 -3.257 1.978 1.00 97.31 218 SER A N 1
ATOM 1649 C CA . SER A 1 218 ? 12.545 -3.201 1.804 1.00 97.31 218 SER A CA 1
ATOM 1650 C C . SER A 1 218 ? 12.887 -2.657 0.431 1.00 97.31 218 SER A C 1
ATOM 1652 O O . SER A 1 218 ? 12.144 -2.858 -0.530 1.00 97.31 218 SER A O 1
ATOM 1654 N N . TRP A 1 219 ? 14.016 -1.970 0.333 1.00 96.00 219 TRP A N 1
ATOM 1655 C CA . TRP A 1 219 ? 14.591 -1.606 -0.944 1.00 96.00 219 TRP A CA 1
ATOM 1656 C C . TRP A 1 219 ? 14.884 -2.883 -1.735 1.00 96.00 219 TRP A C 1
ATOM 1658 O O . TRP A 1 219 ? 15.328 -3.889 -1.177 1.00 96.00 219 TRP A O 1
ATOM 1668 N N . VAL A 1 220 ? 14.564 -2.854 -3.024 1.00 90.56 220 VAL A N 1
ATOM 1669 C CA . VAL A 1 220 ? 14.830 -3.952 -3.950 1.00 90.56 220 VAL A CA 1
ATOM 1670 C C . VAL A 1 220 ? 15.674 -3.375 -5.068 1.00 90.56 220 VAL A C 1
ATOM 1672 O O . VAL A 1 220 ? 15.270 -2.403 -5.710 1.00 90.56 220 VAL A O 1
ATOM 1675 N N . GLU A 1 221 ? 16.849 -3.965 -5.277 1.00 85.50 221 GLU A N 1
ATOM 1676 C CA . GLU A 1 221 ? 17.697 -3.615 -6.407 1.00 85.50 221 GLU A CA 1
ATOM 1677 C C . GLU A 1 221 ? 16.913 -3.854 -7.691 1.00 85.50 221 GLU A C 1
ATOM 1679 O O . GLU A 1 221 ? 16.219 -4.866 -7.826 1.00 85.50 221 GLU A O 1
ATOM 1684 N N . ASN A 1 222 ? 17.014 -2.921 -8.638 1.00 75.56 222 ASN A N 1
ATOM 1685 C CA . ASN A 1 222 ? 16.449 -3.122 -9.960 1.00 75.56 222 ASN A CA 1
ATOM 1686 C C . ASN A 1 222 ? 17.247 -4.235 -10.653 1.00 75.56 222 ASN A C 1
ATOM 1688 O O . ASN A 1 222 ? 18.219 -3.979 -11.367 1.00 75.56 222 ASN A O 1
ATOM 1692 N N . ALA A 1 223 ? 16.867 -5.484 -10.380 1.00 58.25 223 ALA A N 1
ATOM 1693 C CA . ALA A 1 223 ? 17.421 -6.672 -10.991 1.00 58.25 223 ALA A CA 1
ATOM 1694 C C . ALA A 1 223 ? 16.976 -6.693 -12.455 1.00 58.25 223 ALA A C 1
ATOM 1696 O O . ALA A 1 223 ? 16.043 -7.396 -12.830 1.00 58.25 223 ALA A O 1
ATOM 1697 N N . ASN A 1 224 ? 17.713 -5.933 -13.262 1.00 54.62 224 ASN A N 1
ATOM 1698 C CA . ASN A 1 224 ? 17.746 -5.930 -14.715 1.00 54.62 224 ASN A CA 1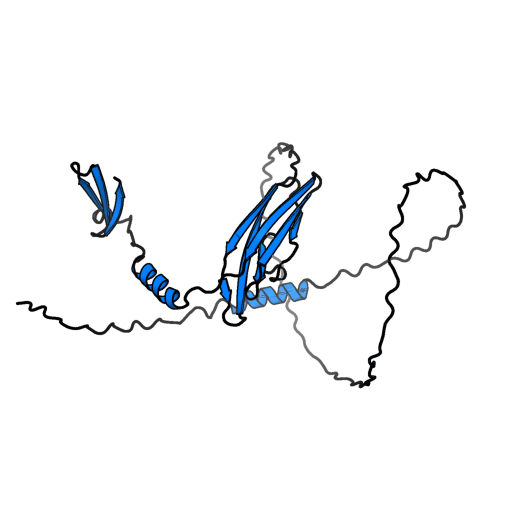
ATOM 1699 C C . ASN A 1 224 ? 16.871 -4.867 -15.429 1.00 54.62 224 ASN A C 1
ATOM 1701 O O . ASN A 1 224 ? 15.711 -5.138 -15.749 1.00 54.62 224 ASN A O 1
ATOM 1705 N N . PRO A 1 225 ? 17.443 -3.707 -15.822 1.00 55.00 225 PRO A N 1
ATOM 1706 C CA . PRO A 1 225 ? 16.773 -2.764 -16.727 1.00 55.00 225 PRO A CA 1
ATOM 1707 C C . PRO A 1 225 ? 16.476 -3.364 -18.116 1.00 55.00 225 PRO A C 1
ATOM 1709 O O . PRO A 1 225 ? 15.671 -2.811 -18.861 1.00 55.00 225 PRO A O 1
ATOM 1712 N N . ASP A 1 226 ? 17.052 -4.522 -18.468 1.00 55.25 226 ASP A N 1
ATOM 1713 C CA . ASP A 1 226 ? 16.780 -5.182 -19.750 1.00 55.25 226 ASP A CA 1
ATOM 1714 C C . ASP A 1 226 ? 15.409 -5.891 -19.803 1.00 55.25 226 ASP A C 1
ATOM 1716 O O . ASP A 1 226 ? 14.993 -6.329 -20.880 1.00 55.25 226 ASP A O 1
ATOM 1720 N N . GLN A 1 227 ? 14.668 -5.993 -18.688 1.00 51.16 227 GLN A N 1
ATOM 1721 C CA . GLN A 1 227 ? 13.315 -6.575 -18.686 1.00 51.16 227 GLN A CA 1
ATOM 1722 C C . GLN A 1 227 ? 12.213 -5.631 -19.186 1.00 51.16 227 GLN A C 1
ATOM 1724 O O . GLN A 1 227 ? 11.116 -6.105 -19.493 1.00 51.16 227 GLN A O 1
ATOM 1729 N N . GLU A 1 228 ? 12.495 -4.344 -19.396 1.00 51.44 228 GLU A N 1
ATOM 1730 C CA . GLU A 1 228 ? 11.547 -3.446 -20.074 1.00 51.44 228 GLU A CA 1
ATOM 1731 C C . GLU A 1 228 ? 11.297 -3.897 -21.535 1.00 51.44 228 GLU A C 1
ATOM 1733 O O . GLU A 1 228 ? 10.193 -3.769 -22.062 1.00 51.44 228 GLU A O 1
ATOM 1738 N N . ASN A 1 229 ? 12.266 -4.592 -22.152 1.00 50.16 229 ASN A N 1
ATOM 1739 C CA . ASN A 1 229 ? 12.096 -5.237 -23.462 1.00 50.16 229 ASN A CA 1
ATOM 1740 C C . ASN A 1 229 ? 11.340 -6.581 -23.406 1.00 50.16 229 ASN A C 1
ATOM 1742 O O . ASN A 1 229 ? 10.870 -7.060 -24.441 1.00 50.16 229 ASN A O 1
ATOM 1746 N N . GLN A 1 230 ? 11.212 -7.206 -22.231 1.00 48.75 230 GLN A N 1
ATOM 1747 C CA . GLN A 1 230 ? 10.474 -8.463 -22.066 1.00 48.75 230 GLN A CA 1
ATOM 1748 C C . GLN A 1 230 ? 8.979 -8.195 -21.829 1.00 48.75 230 GLN A C 1
ATOM 1750 O O . GLN A 1 230 ? 8.148 -8.921 -22.368 1.00 48.75 230 GLN A O 1
ATOM 1755 N N . ALA A 1 231 ? 8.624 -7.098 -21.148 1.00 49.62 231 ALA A N 1
ATOM 1756 C CA . ALA A 1 231 ? 7.237 -6.640 -21.048 1.00 49.62 231 ALA A CA 1
ATOM 1757 C C . ALA A 1 231 ? 6.675 -6.185 -22.410 1.00 49.62 231 ALA A C 1
ATOM 1759 O O . ALA A 1 231 ? 5.520 -6.472 -22.714 1.00 49.62 231 ALA A O 1
ATOM 1760 N N . GLU A 1 232 ? 7.482 -5.573 -23.288 1.00 51.09 232 GLU A N 1
ATOM 1761 C CA . GLU A 1 232 ? 7.078 -5.327 -24.685 1.00 51.09 232 GLU A CA 1
ATOM 1762 C C . GLU A 1 232 ? 7.030 -6.609 -25.541 1.00 51.09 232 GLU A C 1
ATOM 1764 O O . GLU A 1 232 ? 6.239 -6.691 -26.487 1.00 51.09 232 GLU A O 1
ATOM 1769 N N . ALA A 1 233 ? 7.834 -7.631 -25.226 1.00 49.56 233 ALA A N 1
ATOM 1770 C CA . ALA A 1 233 ? 7.747 -8.938 -25.881 1.00 49.56 233 ALA A CA 1
ATOM 1771 C C . ALA A 1 233 ? 6.480 -9.709 -25.460 1.00 49.56 233 ALA A C 1
ATOM 1773 O O . ALA A 1 233 ? 5.829 -10.312 -26.318 1.00 49.56 233 ALA A O 1
ATOM 1774 N N . ASP A 1 234 ? 6.072 -9.606 -24.194 1.00 49.59 234 ASP A N 1
ATOM 1775 C CA . ASP A 1 234 ? 4.838 -10.203 -23.674 1.00 49.59 234 ASP A CA 1
ATOM 1776 C C . ASP A 1 234 ? 3.591 -9.363 -24.016 1.00 49.59 234 ASP A C 1
ATOM 1778 O O . ASP A 1 234 ? 2.534 -9.925 -24.296 1.00 49.59 234 ASP A O 1
ATOM 1782 N N . ALA A 1 235 ? 3.705 -8.037 -24.158 1.00 50.00 235 ALA A N 1
ATOM 1783 C CA . ALA A 1 235 ? 2.650 -7.188 -24.728 1.00 50.00 235 ALA A CA 1
ATOM 1784 C C . ALA A 1 235 ? 2.453 -7.432 -26.238 1.00 50.00 235 ALA A C 1
ATOM 1786 O O . ALA A 1 235 ? 1.357 -7.250 -26.765 1.00 50.00 235 ALA A O 1
ATOM 1787 N N . ARG A 1 236 ? 3.480 -7.916 -26.953 1.00 50.22 236 ARG A N 1
ATOM 1788 C CA . ARG A 1 236 ? 3.319 -8.459 -28.316 1.00 50.22 236 ARG A CA 1
ATOM 1789 C C . ARG A 1 236 ? 2.703 -9.861 -28.340 1.00 50.22 236 ARG A C 1
ATOM 1791 O O . ARG A 1 236 ? 2.194 -10.251 -29.391 1.00 50.22 236 ARG A O 1
ATOM 1798 N N . ALA A 1 237 ? 2.722 -10.592 -27.225 1.00 52.91 237 ALA A N 1
ATOM 1799 C CA . ALA A 1 237 ? 2.013 -11.863 -27.062 1.00 52.91 237 ALA A CA 1
ATOM 1800 C C . ALA A 1 237 ? 0.565 -11.677 -26.564 1.00 52.91 237 ALA A C 1
ATOM 1802 O O . ALA A 1 237 ? -0.283 -12.526 -26.826 1.00 52.91 237 ALA A O 1
ATOM 1803 N N . GLN A 1 238 ? 0.256 -10.544 -25.929 1.00 49.75 238 GLN A N 1
ATOM 1804 C CA . GLN A 1 238 ? -1.099 -10.088 -25.611 1.00 49.75 238 GLN A CA 1
ATOM 1805 C C . GLN A 1 238 ? -1.618 -9.102 -26.665 1.00 49.75 238 GLN A C 1
ATOM 1807 O O . GLN A 1 238 ? -2.045 -7.995 -26.344 1.00 49.75 238 GLN A O 1
ATOM 1812 N N . GLN A 1 239 ? -1.626 -9.491 -27.943 1.00 58.19 239 GLN A N 1
ATOM 1813 C CA . GLN A 1 239 ? -2.588 -8.852 -28.841 1.00 58.19 239 GLN A CA 1
ATOM 1814 C C . GLN A 1 239 ? -3.968 -9.100 -28.227 1.00 58.19 239 GLN A C 1
ATOM 1816 O O . GLN A 1 239 ? -4.401 -10.251 -28.179 1.00 58.19 239 GLN A O 1
ATOM 1821 N N . GLU A 1 240 ? -4.611 -8.057 -27.691 1.00 64.25 240 GLU A N 1
ATOM 1822 C CA . GLU A 1 240 ? -6.004 -8.127 -27.256 1.00 64.25 240 GLU A CA 1
ATOM 1823 C C . GLU A 1 240 ? -6.788 -8.770 -28.395 1.00 64.25 240 GLU A C 1
ATOM 1825 O O . GLU A 1 240 ? -6.905 -8.209 -29.489 1.00 64.25 240 GLU A O 1
ATOM 1830 N N . ILE A 1 241 ? -7.250 -9.999 -28.171 1.00 72.88 241 ILE A N 1
ATOM 1831 C CA . ILE A 1 241 ? -8.040 -10.704 -29.164 1.00 72.88 241 ILE A CA 1
ATOM 1832 C C . ILE A 1 241 ? -9.348 -9.928 -29.238 1.00 72.88 241 ILE A C 1
ATOM 1834 O O . ILE A 1 241 ? -10.194 -10.026 -28.350 1.00 72.88 241 ILE A O 1
ATOM 1838 N N . PHE A 1 242 ? -9.491 -9.101 -30.271 1.00 83.62 242 PHE A N 1
ATOM 1839 C CA . PHE A 1 242 ? -10.732 -8.397 -30.530 1.00 83.62 242 PHE A CA 1
ATOM 1840 C C . PHE A 1 242 ? -11.772 -9.425 -30.975 1.00 83.62 242 PHE A C 1
ATOM 1842 O O . PHE A 1 242 ? -11.792 -9.870 -32.126 1.00 83.62 242 PHE A O 1
ATOM 1849 N N . VAL A 1 243 ? -12.606 -9.839 -30.028 1.00 87.50 243 VAL A N 1
ATOM 1850 C CA . VAL A 1 243 ? -13.728 -10.739 -30.272 1.00 87.50 243 VAL A CA 1
ATOM 1851 C C . VAL A 1 243 ? -14.947 -9.889 -30.616 1.00 87.50 243 VAL A C 1
ATOM 1853 O O . VAL A 1 243 ? -15.484 -9.184 -29.763 1.00 87.50 243 VAL A O 1
ATOM 1856 N N . ASP A 1 244 ? -15.391 -9.955 -31.871 1.00 90.56 244 ASP A N 1
ATOM 1857 C CA . ASP A 1 244 ? -16.654 -9.344 -32.284 1.00 90.56 244 ASP A CA 1
ATOM 1858 C C . ASP A 1 244 ? -17.813 -10.289 -31.945 1.00 90.56 244 ASP A C 1
ATOM 1860 O O . ASP A 1 244 ? -18.157 -11.198 -32.703 1.00 90.56 244 ASP A O 1
ATOM 1864 N N . TYR A 1 245 ? -18.433 -10.066 -30.787 1.00 86.94 245 TYR A N 1
ATOM 1865 C CA . TYR A 1 245 ? -19.602 -10.830 -30.341 1.00 86.94 245 TYR A CA 1
ATOM 1866 C C . TYR A 1 245 ? -20.846 -10.619 -31.224 1.00 86.94 245 TYR A C 1
ATOM 1868 O O . TYR A 1 245 ? -21.810 -11.376 -31.099 1.00 86.94 245 TYR A O 1
ATOM 1876 N N . GLY A 1 246 ? -20.843 -9.628 -32.124 1.00 91.12 246 GLY A N 1
ATOM 1877 C CA . GLY A 1 246 ? -21.889 -9.430 -33.129 1.00 91.12 246 GLY A CA 1
ATOM 1878 C C . GLY A 1 246 ? -21.805 -10.406 -34.307 1.00 91.12 246 GLY A C 1
ATOM 1879 O O . GLY A 1 246 ? -22.775 -10.532 -35.057 1.00 91.12 246 GLY A O 1
ATOM 1880 N N . ASN A 1 247 ? -20.683 -11.121 -34.463 1.00 92.38 247 ASN A N 1
ATOM 1881 C CA . ASN A 1 247 ? -20.459 -12.070 -35.548 1.00 92.38 247 ASN A CA 1
ATOM 1882 C C . ASN A 1 247 ? -20.252 -13.506 -35.023 1.00 92.38 247 ASN A C 1
ATOM 1884 O O . ASN A 1 247 ? -19.116 -13.941 -34.810 1.00 92.38 247 ASN A O 1
ATOM 1888 N N . PRO A 1 248 ? -21.327 -14.301 -34.867 1.00 91.56 248 PRO A N 1
ATOM 1889 C CA . PRO A 1 248 ? -21.216 -15.663 -34.347 1.00 91.56 248 PRO A CA 1
ATOM 1890 C C . PRO A 1 248 ? -20.468 -16.617 -35.292 1.00 91.56 248 PRO A C 1
ATOM 1892 O O . PRO A 1 248 ? -19.965 -17.641 -34.840 1.00 91.56 248 PRO A O 1
ATOM 1895 N N . ALA A 1 249 ? -20.360 -16.296 -36.588 1.00 94.19 249 ALA A N 1
ATOM 1896 C CA . ALA A 1 249 ? -19.712 -17.162 -37.576 1.00 94.19 249 ALA A CA 1
ATOM 1897 C C . ALA A 1 249 ? -18.189 -17.273 -37.392 1.00 94.19 249 ALA A C 1
ATOM 1899 O O . ALA A 1 249 ? -17.572 -18.163 -37.971 1.00 94.19 249 ALA A O 1
ATOM 1900 N N . GLY A 1 250 ? -17.581 -16.379 -36.605 1.00 91.50 250 GLY A N 1
ATOM 1901 C CA . GLY A 1 250 ? -16.156 -16.448 -36.292 1.00 91.50 250 GLY A CA 1
ATOM 1902 C C . GLY A 1 250 ? -15.807 -17.473 -35.214 1.00 91.50 250 GLY A C 1
ATOM 1903 O O . GLY A 1 250 ? -14.630 -17.795 -35.075 1.00 91.50 250 GLY A O 1
ATOM 1904 N N . PHE A 1 251 ? -16.784 -17.979 -34.451 1.00 95.12 251 PHE A N 1
ATOM 1905 C CA . PHE A 1 251 ? -16.539 -18.903 -33.343 1.00 95.12 251 PHE A CA 1
ATOM 1906 C C . PHE A 1 251 ? -16.510 -20.362 -33.794 1.00 95.12 251 PHE A C 1
ATOM 1908 O O . PHE A 1 251 ? -17.412 -20.833 -34.487 1.00 95.12 251 PHE A O 1
ATOM 1915 N N . PHE A 1 252 ? -15.524 -21.103 -33.297 1.00 95.56 252 PHE A N 1
ATOM 1916 C CA . PHE A 1 252 ? -15.411 -22.545 -33.472 1.00 95.56 252 PHE A CA 1
ATOM 1917 C C . PHE A 1 252 ? -15.230 -23.218 -32.114 1.00 95.56 252 PHE A C 1
ATOM 1919 O O . PHE A 1 252 ? -14.499 -22.733 -31.249 1.00 95.56 252 PHE A O 1
ATOM 1926 N N . ILE A 1 253 ? -15.918 -24.340 -31.924 1.00 96.19 253 ILE A N 1
ATOM 1927 C CA . ILE A 1 253 ? -15.800 -25.176 -30.732 1.00 96.19 253 ILE A CA 1
ATOM 1928 C C . ILE A 1 253 ? -15.324 -26.544 -31.201 1.00 96.19 253 ILE A C 1
ATOM 1930 O O . ILE A 1 253 ? -16.030 -27.219 -31.950 1.00 96.19 253 ILE A O 1
ATOM 1934 N N . ASP A 1 254 ? -14.134 -26.932 -30.763 1.00 95.88 254 ASP A N 1
ATOM 1935 C CA . ASP A 1 254 ? -13.562 -28.251 -31.006 1.00 95.88 254 ASP A CA 1
ATOM 1936 C C . ASP A 1 254 ? -13.614 -29.084 -29.722 1.00 95.88 254 ASP A C 1
ATOM 1938 O O . ASP A 1 254 ? -13.274 -28.608 -28.634 1.00 95.88 254 ASP A O 1
ATOM 1942 N N . VAL A 1 255 ? -14.061 -30.330 -29.847 1.00 96.62 255 VAL A N 1
ATOM 1943 C CA . VAL A 1 255 ? -14.228 -31.263 -28.730 1.00 96.62 255 VAL A CA 1
ATOM 1944 C C . VAL A 1 255 ? -13.424 -32.515 -29.038 1.00 96.62 255 VAL A C 1
ATOM 1946 O O . VAL A 1 255 ? -13.846 -33.378 -29.809 1.00 96.62 255 VAL A O 1
ATOM 1949 N N . ASN A 1 256 ? -12.271 -32.638 -28.389 1.00 94.69 256 ASN A N 1
ATOM 1950 C CA . ASN A 1 256 ? -11.430 -33.818 -28.487 1.00 94.69 256 ASN A CA 1
ATOM 1951 C C . ASN A 1 256 ? -11.775 -34.788 -27.351 1.00 94.69 256 ASN A C 1
ATOM 1953 O O . ASN A 1 256 ? -11.346 -34.621 -26.209 1.00 94.69 256 ASN A O 1
ATOM 1957 N N . LEU A 1 257 ? -12.547 -35.825 -27.677 1.00 94.62 257 LEU A N 1
ATOM 1958 C CA . LEU A 1 257 ? -12.988 -36.833 -26.708 1.00 94.62 257 LEU A CA 1
ATOM 1959 C C . LEU A 1 257 ? -11.846 -37.726 -26.203 1.00 94.62 257 LEU A C 1
ATOM 1961 O O . LEU A 1 257 ? -11.909 -38.209 -25.076 1.00 94.62 257 LEU A O 1
ATOM 1965 N N . THR A 1 258 ? -10.804 -37.934 -27.009 1.00 95.44 258 THR A N 1
ATOM 1966 C CA . THR A 1 258 ? -9.638 -38.742 -26.621 1.00 95.44 258 THR A CA 1
ATOM 1967 C C . THR A 1 258 ? -8.819 -38.032 -25.546 1.00 95.44 258 THR A C 1
ATOM 1969 O O . THR A 1 258 ? -8.349 -38.667 -24.606 1.00 95.44 258 THR A O 1
ATOM 1972 N N . GLU A 1 259 ? -8.675 -36.712 -25.673 1.00 94.25 259 GLU A N 1
ATOM 1973 C CA . GLU A 1 259 ? -7.935 -35.865 -24.729 1.00 94.25 259 GLU A CA 1
ATOM 1974 C C . GLU A 1 259 ? -8.816 -35.286 -23.611 1.00 94.25 259 GLU A C 1
ATOM 1976 O O . GLU A 1 259 ? -8.295 -34.606 -22.735 1.00 94.25 259 GLU A O 1
ATOM 1981 N N . GLN A 1 260 ? -10.134 -35.532 -23.644 1.00 95.44 260 GLN A N 1
ATOM 1982 C CA . GLN A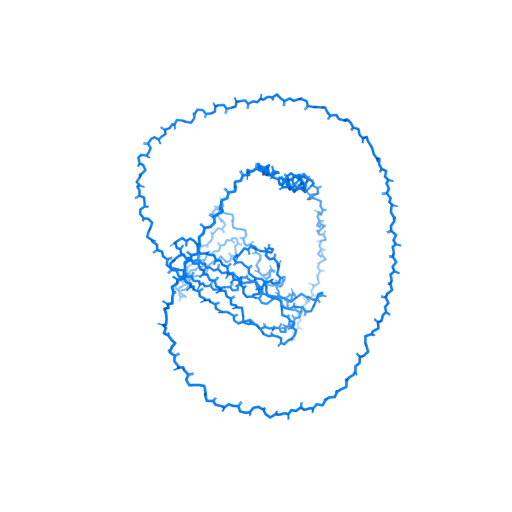 1 260 ? -11.130 -34.883 -22.776 1.00 95.44 260 GLN A CA 1
ATOM 1983 C C . GLN A 1 260 ? -11.003 -33.351 -22.776 1.00 95.44 260 GLN A C 1
ATOM 1985 O O . GLN A 1 260 ? -11.156 -32.692 -21.756 1.00 95.44 260 GLN A O 1
ATOM 1990 N N . LYS A 1 261 ? -10.723 -32.777 -23.947 1.00 94.81 261 LYS A N 1
ATOM 1991 C CA . LYS A 1 261 ? -10.377 -31.365 -24.095 1.00 94.81 261 LYS A CA 1
ATOM 1992 C C . LYS A 1 261 ? -11.397 -30.641 -24.960 1.00 94.81 261 LYS A C 1
ATOM 1994 O O . LYS A 1 261 ? -11.690 -31.072 -26.076 1.00 94.81 261 LYS A O 1
ATOM 1999 N N . VAL A 1 262 ? -11.894 -29.508 -24.472 1.00 96.56 262 VAL A N 1
ATOM 2000 C CA . VAL A 1 262 ? -12.763 -28.592 -25.221 1.00 96.56 262 VAL A CA 1
ATOM 2001 C C . VAL A 1 262 ? -11.997 -27.310 -25.514 1.00 96.56 262 VAL A C 1
ATOM 2003 O O . VAL A 1 262 ? -11.494 -26.656 -24.599 1.00 96.56 262 VAL A O 1
ATOM 2006 N N . THR A 1 263 ? -11.920 -26.938 -26.788 1.00 94.81 263 THR A N 1
ATOM 2007 C CA . THR A 1 263 ? -11.241 -25.724 -27.248 1.00 94.81 263 THR A CA 1
ATOM 2008 C C . THR A 1 263 ? -12.246 -24.800 -27.921 1.00 94.81 263 THR A C 1
ATOM 2010 O O . THR A 1 263 ? -12.964 -25.213 -28.824 1.00 94.81 263 THR A O 1
ATOM 2013 N N . VAL A 1 264 ? -12.289 -23.542 -27.490 1.00 95.38 264 VAL A N 1
ATOM 2014 C CA . VAL A 1 264 ? -13.084 -22.477 -28.111 1.00 95.38 264 VAL A CA 1
ATOM 2015 C C . VAL A 1 264 ? -12.128 -21.515 -28.804 1.00 95.38 264 VAL A C 1
ATOM 2017 O O . VAL A 1 264 ? -11.205 -21.004 -28.164 1.00 95.38 264 VAL A O 1
ATOM 2020 N N . SER A 1 265 ? -12.342 -21.252 -30.089 1.00 94.81 265 SER A N 1
ATOM 2021 C CA . SER A 1 265 ? -11.543 -20.324 -30.893 1.00 94.81 265 SER A CA 1
ATOM 2022 C C . SER A 1 265 ? -12.406 -19.306 -31.645 1.00 94.81 265 SER A C 1
ATOM 2024 O O . SER A 1 265 ? -13.591 -19.535 -31.879 1.00 94.81 265 SER A O 1
ATOM 2026 N N . TYR A 1 266 ? -11.811 -18.164 -32.001 1.00 95.69 266 TYR A N 1
ATOM 2027 C CA . TYR A 1 266 ? -12.402 -17.118 -32.836 1.00 95.69 266 TYR A CA 1
ATOM 2028 C C . TYR A 1 266 ? -11.436 -16.754 -33.969 1.00 95.69 266 TYR A C 1
ATOM 2030 O O . TYR A 1 266 ? -10.299 -16.377 -33.688 1.00 95.69 266 TYR A O 1
ATOM 2038 N N . ASN A 1 267 ? -11.858 -16.896 -35.232 1.00 92.38 267 ASN A N 1
ATOM 2039 C CA . ASN A 1 267 ? -11.013 -16.699 -36.425 1.00 92.38 267 ASN A CA 1
ATOM 2040 C C . ASN A 1 267 ? -9.621 -17.353 -36.273 1.00 92.38 267 ASN A C 1
ATOM 2042 O O . ASN A 1 267 ? -8.594 -16.675 -36.305 1.00 92.38 267 ASN A O 1
ATOM 2046 N N . ASP A 1 268 ? -9.604 -18.666 -36.021 1.00 91.00 268 ASP A N 1
ATOM 2047 C CA . ASP A 1 268 ? -8.402 -19.496 -35.817 1.00 91.00 268 ASP A CA 1
ATOM 2048 C C . ASP A 1 268 ? -7.550 -19.166 -34.574 1.00 91.00 268 ASP A C 1
ATOM 2050 O O . ASP A 1 268 ? -6.511 -19.787 -34.343 1.00 91.00 268 ASP A O 1
ATOM 2054 N N . THR A 1 269 ? -8.000 -18.245 -33.718 1.00 89.62 269 THR A N 1
ATOM 2055 C CA . THR A 1 269 ? -7.314 -17.889 -32.466 1.00 89.62 269 THR A CA 1
ATOM 2056 C C . THR A 1 269 ? -7.986 -18.564 -31.275 1.00 89.62 269 THR A C 1
ATOM 2058 O O . THR A 1 269 ? -9.173 -18.359 -31.038 1.00 89.62 269 THR A O 1
ATOM 2061 N N . VAL A 1 270 ? -7.253 -19.371 -30.502 1.00 92.31 270 VAL A N 1
ATOM 2062 C CA . VAL A 1 270 ? -7.801 -20.053 -29.316 1.00 92.31 270 VAL A CA 1
ATOM 2063 C C . VAL A 1 270 ? -8.092 -19.040 -28.209 1.00 92.31 270 VAL A C 1
ATOM 2065 O O . VAL A 1 270 ? -7.182 -18.398 -27.696 1.00 92.31 270 VAL A O 1
ATOM 2068 N N . LEU A 1 271 ? -9.362 -18.934 -27.819 1.00 91.38 271 LEU A N 1
ATOM 2069 C CA . LEU A 1 271 ? -9.821 -18.084 -26.719 1.00 91.38 271 LEU A CA 1
ATOM 2070 C C . LEU A 1 271 ? -9.731 -18.806 -25.376 1.00 91.38 271 LEU A C 1
ATOM 2072 O O . LEU A 1 271 ? -9.337 -18.230 -24.363 1.00 91.38 271 LEU A O 1
ATOM 2076 N N . LYS A 1 272 ? -10.135 -20.079 -25.352 1.00 92.94 272 LYS A N 1
ATOM 2077 C CA . LYS A 1 272 ? -10.188 -20.876 -24.128 1.00 92.94 272 LYS A CA 1
ATOM 2078 C C . LYS A 1 272 ? -9.967 -22.344 -24.443 1.00 92.94 272 LYS A C 1
ATOM 2080 O O . LYS A 1 272 ? -10.510 -22.869 -25.407 1.00 92.94 272 LYS A O 1
ATOM 2085 N N . SER A 1 273 ? -9.215 -23.008 -23.577 1.00 91.12 273 SER A N 1
ATOM 2086 C CA . SER A 1 273 ? -9.137 -24.462 -23.522 1.00 91.12 273 SER A CA 1
ATOM 2087 C C . SER A 1 273 ? -9.553 -24.920 -22.131 1.00 91.12 273 SER A C 1
ATOM 2089 O O . SER A 1 273 ? -9.153 -24.310 -21.136 1.00 91.12 273 SER A O 1
ATOM 2091 N N . ILE A 1 274 ? -10.356 -25.974 -22.076 1.00 93.12 274 ILE A N 1
ATOM 2092 C CA . ILE A 1 274 ? -10.787 -26.650 -20.853 1.00 93.12 274 ILE A CA 1
ATOM 2093 C C . ILE A 1 274 ? -10.372 -28.113 -21.003 1.00 93.12 274 ILE A C 1
ATOM 2095 O O . ILE A 1 274 ? -10.633 -28.706 -22.051 1.00 93.12 274 ILE A O 1
ATOM 2099 N N . THR A 1 275 ? -9.704 -28.645 -19.988 1.00 87.81 275 THR A N 1
ATOM 2100 C CA . THR A 1 275 ? -9.302 -30.052 -19.869 1.00 87.81 275 THR A CA 1
ATOM 2101 C C . THR A 1 275 ? -9.940 -30.623 -18.613 1.00 87.81 275 THR A C 1
ATOM 2103 O O . THR A 1 275 ? -10.100 -29.831 -17.653 1.00 87.81 275 THR A O 1
#

Foldseek 3Di:
DDDDDDDDDDDDDDDPPPPDDPPDPPVVVVVVVVVCVVVVPPDPDDPDDDDDDDDDDDDDDDDDDDDDDDDDDDDDDDDDDDDDDDDDDDDDDDDDDDDDDDDDDDDDDDDDDDDPPPPDPPPPDPDDPPDDDWFWKDKDKDWPDDQDQDPVVQKGKTKIFIDMDTVVFWQKDKPDAPVVQPVHRGIGMDIDHPFDKDKIKMWTDDPVGIDIDIDIDTDDPPPDPPCVVVVVVVVVVPPPPPDDPVDPVQWDWDQDPVVRKIFIGGVPHTPDIDD

Secondary structure (DSSP, 8-state):
---------PPPP----------SSHHHHHHHHHHHHHHTT----------------------------------------------PPP--------------------------------------------EEEEEEEEEEEEEEEEGGGTEEEEEEEEEEEEESPPEEEES--TTTTTT-TTEEEEEE-TT-EEEEEEEEEETTEEEEEEEEEE------GGGHHHHHHHHTT-------TT-GGGEEEEEETTTTEEEEEETTEEEEEE-